Protein AF-0000000068688987 (afdb_homodimer)

Secondary structure (DSSP, 8-state):
-TTHHHHHHHH--SS--EEEEEEEE-STT--EEEEE-TTSGGGG--HHHHHHHH-S--HHHHHH-EEETTEEEEEEEEETTSTTT-EEEEEEPP-SS----EEEEEEE-SSEEEEEEEPTT--HHHHHHHHHHHHHHHHHTT-/-TTHHHHHHHH--SS--EEEEEEEE-STT--EEEEE-TT-GGGG--HHHHHHHH-S--HHHHHH-EEETTEEEEEEEEETTSTTT-EEEEEEPP-SS----EEEEEEE-SSEEEEEEEPTT--HHHHHHHHHHHHHHHHHTT-

Structure (mmCIF, N/CA/C/O backbone):
data_AF-0000000068688987-model_v1
#
loop_
_entity.id
_entity.type
_entity.pdbx_description
1 polymer Profilin
#
loop_
_atom_site.group_PDB
_atom_site.id
_atom_site.type_symbol
_atom_site.label_atom_id
_atom_site.label_alt_id
_atom_site.label_comp_id
_atom_site.label_asym_id
_atom_site.label_entity_id
_atom_site.label_seq_id
_atom_site.pdbx_PDB_ins_code
_atom_site.Cartn_x
_atom_site.Cartn_y
_atom_site.Cartn_z
_atom_site.occupancy
_atom_site.B_iso_or_equiv
_atom_site.auth_seq_id
_atom_site.auth_comp_id
_atom_site.auth_asym_id
_atom_site.auth_atom_id
_atom_site.pdbx_PDB_model_num
ATOM 1 N N . MET A 1 1 ? 5.594 -8.117 10.164 1 71.75 1 MET A N 1
ATOM 2 C CA . MET A 1 1 ? 6.652 -7.578 9.312 1 71.75 1 MET A CA 1
ATOM 3 C C . MET A 1 1 ? 6.203 -6.293 8.625 1 71.75 1 MET A C 1
ATOM 5 O O . MET A 1 1 ? 5.023 -5.945 8.664 1 71.75 1 MET A O 1
ATOM 9 N N . ALA A 1 2 ? 7.152 -5.59 7.945 1 80.94 2 ALA A N 1
ATOM 10 C CA . ALA A 1 2 ? 6.918 -4.277 7.348 1 80.94 2 ALA A CA 1
ATOM 11 C C . ALA A 1 2 ? 5.875 -4.359 6.234 1 80.94 2 ALA A C 1
ATOM 13 O O . ALA A 1 2 ? 5.203 -3.371 5.938 1 80.94 2 ALA A O 1
ATOM 14 N N . TRP A 1 3 ? 5.598 -5.609 5.75 1 93.25 3 TRP A N 1
ATOM 15 C CA . TRP A 1 3 ? 4.734 -5.734 4.582 1 93.25 3 TRP A CA 1
ATOM 16 C C . TRP A 1 3 ? 3.385 -6.332 4.965 1 93.25 3 TRP A C 1
ATOM 18 O O . TRP A 1 3 ? 2.496 -6.473 4.121 1 93.25 3 TRP A O 1
ATOM 28 N N . ASP A 1 4 ? 3.086 -6.52 6.211 1 93.12 4 ASP A N 1
ATOM 29 C CA . ASP A 1 4 ? 1.849 -7.141 6.672 1 93.12 4 ASP A CA 1
ATOM 30 C C . ASP A 1 4 ? 0.642 -6.258 6.355 1 93.12 4 ASP A C 1
ATOM 32 O O . ASP A 1 4 ? -0.448 -6.766 6.086 1 93.12 4 ASP A O 1
ATOM 36 N N . GLY A 1 5 ? 0.881 -4.992 6.359 1 91.56 5 GLY A N 1
ATOM 37 C CA . GLY A 1 5 ? -0.205 -4.078 6.047 1 91.56 5 GLY A CA 1
ATOM 38 C C . GLY A 1 5 ? -0.729 -4.234 4.633 1 91.56 5 GLY A C 1
ATOM 39 O O . GLY A 1 5 ? -1.929 -4.094 4.391 1 91.56 5 GLY A O 1
ATOM 40 N N . TYR A 1 6 ? 0.191 -4.535 3.744 1 94.88 6 TYR A N 1
ATOM 41 C CA . TYR A 1 6 ? -0.208 -4.75 2.357 1 94.88 6 TYR A CA 1
ATOM 42 C C . TYR A 1 6 ? -1.043 -6.02 2.221 1 94.88 6 TYR A C 1
ATOM 44 O O . TYR A 1 6 ? -1.99 -6.062 1.434 1 94.88 6 TYR A O 1
ATOM 52 N N . ILE A 1 7 ? -0.705 -7.016 3.008 1 96.75 7 ILE A N 1
ATOM 53 C CA . ILE A 1 7 ? -1.491 -8.25 3.008 1 96.75 7 ILE A CA 1
ATOM 54 C C . ILE A 1 7 ? -2.896 -7.961 3.529 1 96.75 7 ILE A C 1
ATOM 56 O O . ILE A 1 7 ? -3.889 -8.367 2.918 1 96.75 7 ILE A O 1
ATOM 60 N N . THR A 1 8 ? -2.928 -7.242 4.629 1 92.62 8 THR A N 1
ATOM 61 C CA . THR A 1 8 ? -4.215 -6.859 5.195 1 92.62 8 THR A CA 1
ATOM 62 C C . THR A 1 8 ? -5.062 -6.121 4.164 1 92.62 8 THR A C 1
ATOM 64 O O . THR A 1 8 ? -6.258 -6.395 4.02 1 92.62 8 THR A O 1
ATOM 67 N N . ASN A 1 9 ? -4.453 -5.23 3.43 1 92.44 9 ASN A N 1
ATOM 68 C CA . ASN A 1 9 ? -5.168 -4.461 2.418 1 92.44 9 ASN A CA 1
ATOM 69 C C . ASN A 1 9 ? -5.645 -5.348 1.271 1 92.44 9 ASN A C 1
ATOM 71 O O . ASN A 1 9 ? -6.773 -5.199 0.794 1 92.44 9 ASN A O 1
ATOM 75 N N . LEU A 1 10 ? -4.805 -6.246 0.852 1 96.25 10 LEU A N 1
ATOM 76 C CA . LEU A 1 10 ? -5.18 -7.168 -0.215 1 96.25 10 LEU A CA 1
ATOM 77 C C . LEU A 1 10 ? -6.375 -8.016 0.195 1 96.25 10 LEU A C 1
ATOM 79 O O . LEU A 1 10 ? -7.203 -8.375 -0.645 1 96.25 10 LEU A O 1
ATOM 83 N N . MET A 1 11 ? -6.48 -8.281 1.453 1 95.19 11 MET A N 1
ATOM 84 C CA . MET A 1 11 ? -7.535 -9.148 1.974 1 95.19 11 MET A CA 1
ATOM 85 C C . MET A 1 11 ? -8.82 -8.367 2.191 1 95.19 11 MET A C 1
ATOM 87 O O . MET A 1 11 ? -9.891 -8.953 2.391 1 95.19 11 MET A O 1
ATOM 91 N N . ALA A 1 12 ? -8.641 -7.07 2.078 1 89.19 12 ALA A N 1
ATOM 92 C CA . ALA A 1 12 ? -9.797 -6.223 2.328 1 89.19 12 ALA A CA 1
ATOM 93 C C . ALA A 1 12 ? -10.781 -6.281 1.162 1 89.19 12 ALA A C 1
ATOM 95 O O . ALA A 1 12 ? -10.383 -6.469 0.011 1 89.19 12 ALA A O 1
ATOM 96 N N . GLY A 1 13 ? -12.062 -6.227 1.311 1 87.88 13 GLY A N 1
ATOM 97 C CA . GLY A 1 13 ? -13.164 -6.219 0.355 1 87.88 13 GLY A CA 1
ATOM 98 C C . GLY A 1 13 ? -14.516 -6.449 1 1 87.88 13 GLY A C 1
ATOM 99 O O . GLY A 1 13 ? -14.617 -7.145 2.014 1 87.88 13 GLY A O 1
ATOM 100 N N . THR A 1 14 ? -15.531 -5.734 0.502 1 87.12 14 THR A N 1
ATOM 101 C CA . THR A 1 14 ? -16.891 -5.953 0.98 1 87.12 14 THR A CA 1
ATOM 102 C C . THR A 1 14 ? -17.812 -6.332 -0.173 1 87.12 14 THR A C 1
ATOM 104 O O . THR A 1 14 ? -18.125 -5.496 -1.021 1 87.12 14 THR A O 1
ATOM 107 N N . PRO A 1 15 ? -18.156 -7.559 -0.142 1 92.31 15 PRO A N 1
ATOM 108 C CA . PRO A 1 15 ? -17.688 -8.672 0.69 1 92.31 15 PRO A CA 1
ATOM 109 C C . PRO A 1 15 ? -16.25 -9.094 0.363 1 92.31 15 PRO A C 1
ATOM 111 O O . PRO A 1 15 ? -15.734 -8.742 -0.698 1 92.31 15 PRO A O 1
ATOM 114 N N . PRO A 1 16 ? -15.672 -9.883 1.293 1 93.69 16 PRO A N 1
ATOM 115 C CA . PRO A 1 16 ? -14.328 -10.406 0.992 1 93.69 16 PRO A CA 1
ATOM 116 C C . PRO A 1 16 ? -14.32 -11.352 -0.206 1 93.69 16 PRO A C 1
ATOM 118 O O . PRO A 1 16 ? -15.266 -12.125 -0.397 1 93.69 16 PRO A O 1
ATOM 121 N N . PHE A 1 17 ? -13.242 -11.281 -1.033 1 97.56 17 PHE A N 1
ATOM 122 C CA . PHE A 1 17 ? -13.188 -12.172 -2.186 1 97.56 17 PHE A CA 1
ATOM 123 C C . PHE A 1 17 ? -11.766 -12.672 -2.406 1 97.56 17 PHE A C 1
ATOM 125 O O . PHE A 1 17 ? -11.508 -13.414 -3.355 1 97.56 17 PHE A O 1
ATOM 132 N N . VAL A 1 18 ? -10.828 -12.25 -1.612 1 98.19 18 VAL A N 1
ATOM 133 C CA . VAL A 1 18 ? -9.461 -12.766 -1.609 1 98.19 18 VAL A CA 1
ATOM 134 C C . VAL A 1 18 ? -9.305 -13.789 -0.484 1 98.19 18 VAL A C 1
ATOM 136 O O . VAL A 1 18 ? -9.633 -13.508 0.669 1 98.19 18 VAL A O 1
ATOM 139 N N . GLN A 1 19 ? -8.852 -14.938 -0.828 1 98.12 19 GLN A N 1
ATOM 140 C CA . GLN A 1 19 ? -8.664 -16 0.158 1 98.12 19 GLN A CA 1
ATOM 141 C C . GLN A 1 19 ? -7.316 -15.867 0.861 1 98.12 19 GLN A C 1
ATOM 143 O O . GLN A 1 19 ? -7.223 -16.062 2.074 1 98.12 19 GLN A O 1
ATOM 148 N N . GLU A 1 20 ? -6.242 -15.641 0.165 1 98.25 20 GLU A N 1
ATOM 149 C CA . GLU A 1 20 ? -4.914 -15.391 0.716 1 98.25 20 GLU A CA 1
ATOM 150 C C . GLU A 1 20 ? -4.043 -14.617 -0.271 1 98.25 20 GLU A C 1
ATOM 152 O O . GLU A 1 20 ? -4.375 -14.523 -1.454 1 98.25 20 GLU A O 1
ATOM 157 N N . ALA A 1 21 ? -3.01 -14.062 0.224 1 98.69 21 ALA A N 1
ATOM 158 C CA . ALA A 1 21 ? -2.064 -13.297 -0.583 1 98.69 21 ALA A CA 1
ATOM 159 C C . ALA A 1 21 ? -0.642 -13.445 -0.048 1 98.69 21 ALA A C 1
ATOM 161 O O . ALA A 1 21 ? -0.441 -13.883 1.087 1 98.69 21 ALA A O 1
ATOM 162 N N . ALA A 1 22 ? 0.327 -13.109 -0.873 1 98.69 22 ALA A N 1
ATOM 163 C CA . ALA A 1 22 ? 1.733 -13.047 -0.486 1 98.69 22 ALA A CA 1
ATOM 164 C C . ALA A 1 22 ? 2.475 -11.977 -1.284 1 98.69 22 ALA A C 1
ATOM 166 O O . ALA A 1 22 ? 2.09 -11.656 -2.412 1 98.69 22 ALA A O 1
ATOM 167 N N . ILE A 1 23 ? 3.391 -11.438 -0.713 1 98.38 23 ILE A N 1
ATOM 168 C CA . ILE A 1 23 ? 4.355 -10.555 -1.359 1 98.38 23 ILE A CA 1
ATOM 169 C C . ILE A 1 23 ? 5.758 -11.141 -1.229 1 98.38 23 ILE A C 1
ATOM 171 O O . ILE A 1 23 ? 6.191 -11.492 -0.129 1 98.38 23 ILE A O 1
ATOM 175 N N . CYS A 1 24 ? 6.465 -11.227 -2.328 1 98.62 24 CYS A N 1
ATOM 176 C CA . CYS A 1 24 ? 7.793 -11.82 -2.365 1 98.62 24 CYS A CA 1
ATOM 177 C C . CYS A 1 24 ? 8.805 -10.867 -2.986 1 98.62 24 CYS A C 1
ATOM 179 O O . CYS A 1 24 ? 8.5 -10.18 -3.963 1 98.62 24 CYS A O 1
ATOM 181 N N . GLY A 1 25 ? 9.945 -10.852 -2.408 1 97.94 25 GLY A N 1
ATOM 182 C CA . GLY A 1 25 ? 11.055 -10.258 -3.135 1 97.94 25 GLY A CA 1
ATOM 183 C C . GLY A 1 25 ? 11.492 -11.078 -4.336 1 97.94 25 GLY A C 1
ATOM 184 O O . GLY A 1 25 ? 11.523 -12.305 -4.273 1 97.94 25 GLY A O 1
ATOM 185 N N . SER A 1 26 ? 11.812 -10.375 -5.438 1 98.12 26 SER A N 1
ATOM 186 C CA . SER A 1 26 ? 12.078 -11.109 -6.672 1 98.12 26 SER A CA 1
ATOM 187 C C . SER A 1 26 ? 13.477 -10.82 -7.199 1 98.12 26 SER A C 1
ATOM 189 O O . SER A 1 26 ? 13.883 -11.367 -8.234 1 98.12 26 SER A O 1
ATOM 191 N N . ASP A 1 27 ? 14.219 -9.953 -6.547 1 96.62 27 ASP A N 1
ATOM 192 C CA . ASP A 1 27 ? 15.578 -9.672 -6.988 1 96.62 27 ASP A CA 1
ATOM 193 C C . ASP A 1 27 ? 16.438 -10.93 -6.957 1 96.62 27 ASP A C 1
ATOM 195 O O . ASP A 1 27 ? 16.375 -11.719 -6.016 1 96.62 27 ASP A O 1
ATOM 199 N N . ALA A 1 28 ? 17.281 -11.055 -8 1 96.19 28 ALA A N 1
ATOM 200 C CA . ALA A 1 28 ? 18.141 -12.227 -8.125 1 96.19 28 ALA A CA 1
ATOM 201 C C . ALA A 1 28 ? 19.031 -12.383 -6.891 1 96.19 28 ALA A C 1
ATOM 203 O O . ALA A 1 28 ? 19.766 -11.461 -6.523 1 96.19 28 ALA A O 1
ATOM 204 N N . GLY A 1 29 ? 19 -13.461 -6.223 1 96.94 29 GLY A N 1
ATOM 205 C CA . GLY A 1 29 ? 19.828 -13.75 -5.062 1 96.94 29 GLY A CA 1
ATOM 206 C C . GLY A 1 29 ? 19.203 -13.305 -3.754 1 96.94 29 GLY A C 1
ATOM 207 O O . GLY A 1 29 ? 19.734 -13.578 -2.678 1 96.94 29 GLY A O 1
ATOM 208 N N . LYS A 1 30 ? 18.078 -12.625 -3.771 1 96.81 30 LYS A N 1
ATOM 209 C CA . LYS A 1 30 ? 17.422 -12.125 -2.566 1 96.81 30 LYS A CA 1
ATOM 210 C C . LYS A 1 30 ? 15.953 -12.539 -2.523 1 96.81 30 LYS A C 1
ATOM 212 O O . LYS A 1 30 ? 15.141 -11.906 -1.847 1 96.81 30 LYS A O 1
ATOM 217 N N . GLU A 1 31 ? 15.617 -13.562 -3.334 1 98.44 31 GLU A N 1
ATOM 218 C CA . GLU A 1 31 ? 14.234 -14.031 -3.412 1 98.44 31 GLU A CA 1
ATOM 219 C C . GLU A 1 31 ? 13.75 -14.539 -2.059 1 98.44 31 GLU A C 1
ATOM 221 O O . GLU A 1 31 ? 14.469 -15.258 -1.363 1 98.44 31 GLU A O 1
ATOM 226 N N . SER A 1 32 ? 12.648 -14.133 -1.601 1 98.31 32 SER A N 1
ATOM 227 C CA . SER A 1 32 ? 12.047 -14.609 -0.356 1 98.31 32 SER A CA 1
ATOM 228 C C . SER A 1 32 ? 10.617 -14.094 -0.198 1 98.31 32 SER A C 1
ATOM 230 O O . SER A 1 32 ? 10.227 -13.125 -0.85 1 98.31 32 SER A O 1
ATOM 232 N N . VAL A 1 33 ? 9.891 -14.758 0.651 1 98.19 33 VAL A N 1
ATOM 233 C CA . VAL A 1 33 ? 8.586 -14.242 1.06 1 98.19 33 VAL A CA 1
ATOM 234 C C . VAL A 1 33 ? 8.766 -13.141 2.102 1 98.19 33 VAL A C 1
ATOM 236 O O . VAL A 1 33 ? 9.406 -13.359 3.133 1 98.19 33 VAL A O 1
ATOM 239 N N . TRP A 1 34 ? 8.234 -12 1.78 1 96.62 34 TRP A N 1
ATOM 240 C CA . TRP A 1 34 ? 8.344 -10.875 2.703 1 96.62 34 TRP A CA 1
ATOM 241 C C . TRP A 1 34 ? 7.168 -10.852 3.674 1 96.62 34 TRP A C 1
ATOM 243 O O . TRP A 1 34 ? 7.328 -10.484 4.84 1 96.62 34 TRP A O 1
ATOM 253 N N . ALA A 1 35 ? 6 -11.234 3.201 1 97.12 35 ALA A N 1
ATOM 254 C CA . ALA A 1 35 ? 4.766 -11.305 3.979 1 97.12 35 ALA A CA 1
ATOM 255 C C . ALA A 1 35 ? 3.738 -12.195 3.287 1 97.12 35 ALA A C 1
ATOM 257 O O . ALA A 1 35 ? 3.752 -12.336 2.062 1 97.12 35 ALA A O 1
ATOM 258 N N . ALA A 1 36 ? 2.871 -12.766 4.027 1 98.19 36 ALA A N 1
ATOM 259 C CA . ALA A 1 36 ? 1.796 -13.609 3.508 1 98.19 36 ALA A CA 1
ATOM 260 C C . ALA A 1 36 ? 0.665 -13.742 4.523 1 98.19 36 ALA A C 1
ATOM 262 O O . ALA A 1 36 ? 0.843 -13.438 5.703 1 98.19 36 ALA A O 1
ATOM 263 N N . THR A 1 37 ? -0.48 -14.164 4.004 1 97.5 37 THR A N 1
ATOM 264 C CA . THR A 1 37 ? -1.564 -14.523 4.91 1 97.5 37 THR A CA 1
ATOM 265 C C . THR A 1 37 ? -1.124 -15.633 5.863 1 97.5 37 THR A C 1
ATOM 267 O O . THR A 1 37 ? -0.656 -16.688 5.426 1 97.5 37 THR A O 1
ATOM 270 N N . PRO A 1 38 ? -1.284 -15.367 7.156 1 95.56 38 PRO A N 1
ATOM 271 C CA . PRO A 1 38 ? -0.861 -16.391 8.109 1 95.56 38 PRO A CA 1
ATOM 272 C C . PRO A 1 38 ? -1.608 -17.719 7.93 1 95.56 38 PRO A C 1
ATOM 274 O O . PRO A 1 38 ? -2.834 -17.719 7.797 1 95.56 38 PRO A O 1
ATOM 277 N N . GLY A 1 39 ? -0.847 -18.781 7.887 1 95 39 GLY A N 1
ATOM 278 C CA . GLY A 1 39 ? -1.436 -20.109 7.801 1 95 39 GLY A CA 1
ATOM 279 C C . GLY A 1 39 ? -1.857 -20.484 6.395 1 95 39 GLY A C 1
ATOM 280 O O . GLY A 1 39 ? -2.346 -21.594 6.164 1 95 39 GLY A O 1
ATOM 281 N N . GLY A 1 40 ? -1.714 -19.594 5.488 1 95.5 40 GLY A N 1
ATOM 282 C CA . GLY A 1 40 ? -2.074 -19.875 4.105 1 95.5 40 GLY A CA 1
ATOM 283 C C . GLY A 1 40 ? -1.006 -20.641 3.35 1 95.5 40 GLY A C 1
ATOM 284 O O . GLY A 1 40 ? 0.159 -20.656 3.754 1 95.5 40 GLY A O 1
ATOM 285 N N . GLN A 1 41 ? -1.42 -21.188 2.268 1 95.31 41 GLN A N 1
ATOM 286 C CA . GLN A 1 41 ? -0.534 -21.969 1.417 1 95.31 41 GLN A CA 1
ATOM 287 C C . GLN A 1 41 ? 0.56 -21.094 0.808 1 95.31 41 GLN A C 1
ATOM 289 O O . GLN A 1 41 ? 1.693 -21.547 0.629 1 95.31 41 GLN A O 1
ATOM 294 N N . LEU A 1 42 ? 0.262 -19.875 0.551 1 98.19 42 LEU A N 1
ATOM 295 C CA . LEU A 1 42 ? 1.19 -19 -0.147 1 98.19 42 LEU A CA 1
ATOM 296 C C . LEU A 1 42 ? 2.334 -18.578 0.771 1 98.19 42 LEU A C 1
ATOM 298 O O . LEU A 1 42 ? 3.355 -18.062 0.304 1 98.19 42 LEU A O 1
ATOM 302 N N . ALA A 1 43 ? 2.158 -18.781 2.043 1 97.94 43 ALA A N 1
ATOM 303 C CA . ALA A 1 43 ? 3.256 -18.547 2.979 1 97.94 43 ALA A CA 1
ATOM 304 C C . ALA A 1 43 ? 4.41 -19.516 2.715 1 97.94 43 ALA A C 1
ATOM 306 O O . ALA A 1 43 ? 5.551 -19.25 3.107 1 97.94 43 ALA A O 1
ATOM 307 N N . GLY A 1 44 ? 4.145 -20.578 2.018 1 98 44 GLY A N 1
ATOM 308 C CA . GLY A 1 44 ? 5.125 -21.625 1.752 1 98 44 GLY A CA 1
ATOM 309 C C . GLY A 1 44 ? 5.77 -21.5 0.385 1 98 44 GLY A C 1
ATOM 310 O O . GLY A 1 44 ? 6.469 -22.406 -0.062 1 98 44 GLY A O 1
ATOM 311 N N . VAL A 1 45 ? 5.574 -20.422 -0.335 1 98.69 45 VAL A N 1
ATOM 312 C CA . VAL A 1 45 ? 6.227 -20.203 -1.623 1 98.69 45 VAL A CA 1
ATOM 313 C C . VAL A 1 45 ? 7.742 -20.266 -1.451 1 98.69 45 VAL A C 1
ATOM 315 O O . VAL A 1 45 ? 8.289 -19.656 -0.528 1 98.69 45 VAL A O 1
ATOM 318 N N . THR A 1 46 ? 8.445 -21 -2.297 1 98.69 46 THR A N 1
ATOM 319 C CA . THR A 1 46 ? 9.875 -21.219 -2.152 1 98.69 46 THR A CA 1
ATOM 320 C C . THR A 1 46 ? 10.664 -20.312 -3.09 1 98.69 46 THR A C 1
ATOM 322 O O . THR A 1 46 ? 10.109 -19.75 -4.031 1 98.69 46 THR A O 1
ATOM 325 N N . VAL A 1 47 ? 11.953 -20.234 -2.787 1 98.69 47 VAL A N 1
ATOM 326 C CA . VAL A 1 47 ? 12.891 -19.5 -3.637 1 98.69 47 VAL A CA 1
ATOM 327 C C . VAL A 1 47 ? 12.852 -20.078 -5.055 1 98.69 47 VAL A C 1
ATOM 329 O O . VAL A 1 47 ? 12.852 -19.328 -6.031 1 98.69 47 VAL A O 1
ATOM 332 N N . ALA A 1 48 ? 12.789 -21.406 -5.188 1 98.38 48 ALA A N 1
ATOM 333 C CA . ALA A 1 48 ? 12.734 -22.062 -6.496 1 98.38 48 ALA A CA 1
ATOM 334 C C . ALA A 1 48 ? 11.484 -21.656 -7.262 1 98.38 48 ALA A C 1
ATOM 336 O O . ALA A 1 48 ? 11.531 -21.422 -8.477 1 98.38 48 ALA A O 1
ATOM 337 N N . GLU A 1 49 ? 10.414 -21.547 -6.555 1 98.62 49 GLU A N 1
ATOM 338 C CA . GLU A 1 49 ? 9.164 -21.156 -7.191 1 98.62 49 GLU A CA 1
ATOM 339 C C . GLU A 1 49 ? 9.195 -19.703 -7.648 1 98.62 49 GLU A C 1
ATOM 341 O O . GLU A 1 49 ? 8.703 -19.375 -8.727 1 98.62 49 GLU A O 1
ATOM 346 N N . ILE A 1 50 ? 9.758 -18.781 -6.848 1 98.88 50 ILE A N 1
ATOM 347 C CA . ILE A 1 50 ? 9.914 -17.391 -7.227 1 98.88 50 ILE A CA 1
ATOM 348 C C . ILE A 1 50 ? 10.781 -17.281 -8.477 1 98.88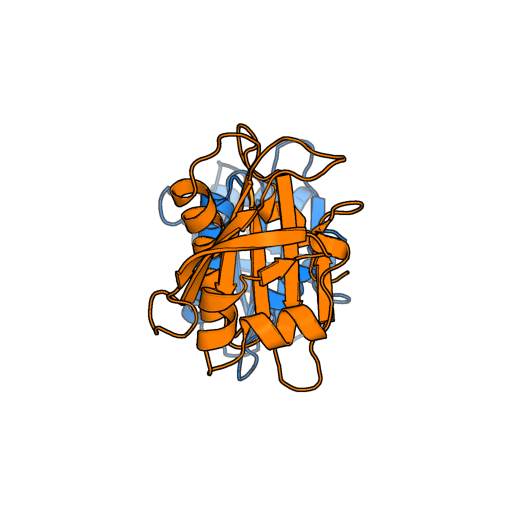 50 ILE A C 1
ATOM 350 O O . ILE A 1 50 ? 10.43 -16.578 -9.43 1 98.88 50 ILE A O 1
ATOM 354 N N . LYS A 1 51 ? 11.852 -18.047 -8.555 1 98.38 51 LYS A N 1
ATOM 355 C CA . LYS A 1 51 ? 12.742 -18.031 -9.703 1 98.38 51 LYS A CA 1
ATOM 356 C C . LYS A 1 51 ? 12.039 -18.547 -10.953 1 98.38 51 LYS A C 1
ATOM 358 O O . LYS A 1 51 ? 12.227 -18.016 -12.047 1 98.38 51 LYS A O 1
ATOM 363 N N . ALA A 1 52 ? 11.234 -19.578 -10.758 1 98.12 52 ALA A N 1
ATOM 364 C CA . ALA A 1 52 ? 10.5 -20.125 -11.883 1 98.12 52 ALA A CA 1
ATOM 365 C C . ALA A 1 52 ? 9.531 -19.109 -12.469 1 98.12 52 ALA A C 1
ATOM 367 O O . ALA A 1 52 ? 9.414 -18.969 -13.688 1 98.12 52 ALA A O 1
ATOM 368 N N . MET A 1 53 ? 8.883 -18.328 -11.641 1 98.38 53 MET A N 1
ATOM 369 C CA . MET A 1 53 ? 7.945 -17.297 -12.094 1 98.38 53 MET A CA 1
ATOM 370 C C . MET A 1 53 ? 8.672 -16.203 -12.852 1 98.38 53 MET A C 1
ATOM 372 O O . MET A 1 53 ? 8.156 -15.672 -13.844 1 98.38 53 MET A O 1
ATOM 376 N N . MET A 1 54 ? 9.875 -15.938 -12.406 1 98.38 54 MET A N 1
ATOM 377 C CA . MET A 1 54 ? 10.594 -14.766 -12.906 1 98.38 54 MET A CA 1
ATOM 378 C C . MET A 1 54 ? 11.43 -15.125 -14.133 1 98.38 54 MET A C 1
ATOM 380 O O . MET A 1 54 ? 11.906 -14.234 -14.844 1 98.38 54 MET A O 1
ATOM 384 N N . SER A 1 55 ? 11.586 -16.422 -14.383 1 98 55 SER A N 1
ATOM 385 C CA . SER A 1 55 ? 12.445 -16.859 -15.477 1 98 55 SER A CA 1
ATOM 386 C C . SER A 1 55 ? 12.023 -16.234 -16.797 1 98 55 SER A C 1
ATOM 388 O O . SER A 1 55 ? 10.828 -16.141 -17.094 1 98 55 SER A O 1
ATOM 390 N N . LEU A 1 56 ? 12.961 -15.828 -17.641 1 97.25 56 LEU A N 1
ATOM 391 C CA . LEU A 1 56 ? 12.664 -15.273 -18.969 1 97.25 56 LEU A CA 1
ATOM 392 C C . LEU A 1 56 ? 12.32 -16.375 -19.953 1 97.25 56 LEU A C 1
ATOM 394 O O . LEU A 1 56 ? 11.648 -16.125 -20.953 1 97.25 56 LEU A O 1
ATOM 398 N N . ASP A 1 57 ? 12.859 -17.531 -19.734 1 97.88 57 ASP A N 1
ATOM 399 C CA . ASP A 1 57 ? 12.398 -18.688 -20.5 1 97.88 57 ASP A CA 1
ATOM 400 C C . ASP A 1 57 ? 11.047 -19.172 -19.984 1 97.88 57 ASP A C 1
ATOM 402 O O . ASP A 1 57 ? 10.977 -19.844 -18.953 1 97.88 57 ASP A O 1
ATOM 406 N N . ARG A 1 58 ? 10.023 -18.922 -20.75 1 97.38 58 ARG A N 1
ATOM 407 C CA . ARG A 1 58 ? 8.664 -19.188 -20.297 1 97.38 58 ARG A CA 1
ATOM 408 C C . ARG A 1 58 ? 8.258 -20.625 -20.641 1 97.38 58 ARG A C 1
ATOM 410 O O . ARG A 1 58 ? 7.234 -21.109 -20.156 1 97.38 58 ARG A O 1
ATOM 417 N N . SER A 1 59 ? 9.031 -21.391 -21.328 1 97.06 59 SER A N 1
ATOM 418 C CA . SER A 1 59 ? 8.672 -22.688 -21.875 1 97.06 59 SER A CA 1
ATOM 419 C C . SER A 1 59 ? 8.328 -23.688 -20.781 1 97.06 59 SER A C 1
ATOM 421 O O . SER A 1 59 ? 7.316 -24.375 -20.844 1 97.06 59 SER A O 1
ATOM 423 N N . PRO A 1 60 ? 9.125 -23.719 -19.766 1 96.44 60 PRO A N 1
ATOM 424 C CA . PRO A 1 60 ? 8.797 -24.672 -18.703 1 96.44 60 PRO A CA 1
ATOM 425 C C . PRO A 1 60 ? 7.449 -24.375 -18.047 1 96.44 60 PRO A C 1
ATOM 427 O O . PRO A 1 60 ? 6.746 -25.312 -17.641 1 96.44 60 PRO A O 1
ATOM 430 N N . LEU A 1 61 ? 7.055 -23.172 -17.938 1 95.88 61 LEU A N 1
ATOM 431 C CA . LEU A 1 61 ? 5.793 -22.781 -17.328 1 95.88 61 LEU A CA 1
ATOM 432 C C . LEU A 1 61 ? 4.609 -23.328 -18.125 1 95.88 61 LEU A C 1
ATOM 434 O O . LEU A 1 61 ? 3.645 -23.828 -17.531 1 95.88 61 LEU A O 1
ATOM 438 N N . PHE A 1 62 ? 4.711 -23.234 -19.406 1 94.5 62 PHE A N 1
ATOM 439 C CA . PHE A 1 62 ? 3.604 -23.672 -20.25 1 94.5 62 PHE A CA 1
ATOM 440 C C . PHE A 1 62 ? 3.576 -25.188 -20.375 1 94.5 62 PHE A C 1
ATOM 442 O O . PHE A 1 62 ? 2.508 -25.797 -20.516 1 94.5 62 PHE A O 1
ATOM 449 N N . ALA A 1 63 ? 4.746 -25.797 -20.312 1 94.5 63 ALA A N 1
ATOM 450 C CA . ALA A 1 63 ? 4.832 -27.25 -20.453 1 94.5 63 ALA A CA 1
ATOM 451 C C . ALA A 1 63 ? 4.371 -27.953 -19.188 1 94.5 63 ALA A C 1
ATOM 453 O O . ALA A 1 63 ? 3.645 -28.953 -19.266 1 94.5 63 ALA A O 1
ATOM 454 N N . SER A 1 64 ? 4.785 -27.406 -18.031 1 95.25 64 SER A N 1
ATOM 455 C CA . SER A 1 64 ? 4.602 -28.172 -16.797 1 95.25 64 SER A CA 1
ATOM 456 C C . SER A 1 64 ? 3.758 -27.406 -15.789 1 95.25 64 SER A C 1
ATOM 458 O O . SER A 1 64 ? 3.4 -27.938 -14.734 1 95.25 64 SER A O 1
ATOM 460 N N . GLY A 1 65 ? 3.453 -26.203 -16.094 1 96.5 65 GLY A N 1
ATOM 461 C CA . GLY A 1 65 ? 2.754 -25.375 -15.133 1 96.5 65 GLY A CA 1
ATOM 462 C C . GLY A 1 65 ? 3.68 -24.734 -14.109 1 96.5 65 GLY A C 1
ATOM 463 O O . GLY A 1 65 ? 4.879 -24.594 -14.359 1 96.5 65 GLY A O 1
ATOM 464 N N . LEU A 1 66 ? 3.076 -24.281 -13 1 96.5 66 LEU A N 1
ATOM 465 C CA . LEU A 1 66 ? 3.793 -23.625 -11.914 1 96.5 66 LEU A CA 1
ATOM 466 C C . LEU A 1 66 ? 3.318 -24.141 -10.562 1 96.5 66 LEU A C 1
ATOM 468 O O . LEU A 1 66 ? 2.186 -24.609 -10.438 1 96.5 66 LEU A O 1
ATOM 472 N N . HIS A 1 67 ? 4.262 -24.188 -9.672 1 97.44 67 HIS A N 1
ATOM 473 C CA . HIS A 1 67 ? 3.854 -24.484 -8.305 1 97.44 67 HIS A CA 1
ATOM 474 C C . HIS A 1 67 ? 3.867 -23.234 -7.438 1 97.44 67 HIS A C 1
ATOM 476 O O . HIS A 1 67 ? 4.766 -22.406 -7.559 1 97.44 67 HIS A O 1
ATOM 482 N N . LEU A 1 68 ? 2.924 -23.172 -6.621 1 98 68 LEU A N 1
ATOM 483 C CA . LEU A 1 68 ? 2.854 -22.156 -5.582 1 98 68 LEU A CA 1
ATOM 484 C C . LEU A 1 68 ? 2.615 -22.781 -4.215 1 98 68 LEU A C 1
ATOM 486 O O . LEU A 1 68 ? 1.543 -23.328 -3.959 1 98 68 LEU A O 1
ATOM 490 N N . GLY A 1 69 ? 3.602 -22.672 -3.363 1 96.94 69 GLY A N 1
ATOM 491 C CA . GLY A 1 69 ? 3.49 -23.359 -2.084 1 96.94 69 GLY A CA 1
ATOM 492 C C . GLY A 1 69 ? 3.289 -24.859 -2.225 1 96.94 69 GLY A C 1
ATOM 493 O O . GLY A 1 69 ? 2.52 -25.453 -1.473 1 96.94 69 GLY A O 1
ATOM 494 N N . GLY A 1 70 ? 3.783 -25.328 -3.252 1 96 70 GLY A N 1
ATOM 495 C CA . GLY A 1 70 ? 3.732 -26.766 -3.453 1 96 70 GLY A CA 1
ATOM 496 C C . GLY A 1 70 ? 2.525 -27.203 -4.254 1 96 70 GLY A C 1
ATOM 497 O O . GLY A 1 70 ? 2.434 -28.375 -4.648 1 96 70 GLY A O 1
ATOM 498 N N . ASN A 1 71 ? 1.59 -26.359 -4.512 1 96.19 71 ASN A N 1
ATOM 499 C CA . ASN A 1 71 ? 0.398 -26.734 -5.266 1 96.19 71 ASN A CA 1
ATOM 500 C C . ASN A 1 71 ? 0.546 -26.391 -6.746 1 96.19 71 ASN A C 1
ATOM 502 O O . ASN A 1 71 ? 1.018 -25.312 -7.098 1 96.19 71 ASN A O 1
ATOM 506 N N . LYS A 1 72 ? 0.114 -27.312 -7.559 1 96.44 72 LYS A N 1
ATOM 507 C CA . LYS A 1 72 ? 0.25 -27.141 -9 1 96.44 72 LYS A CA 1
ATOM 508 C C . LYS A 1 72 ? -0.776 -26.141 -9.531 1 96.44 72 LYS A C 1
ATOM 510 O O . LYS A 1 72 ? -1.942 -26.172 -9.133 1 96.44 72 LYS A O 1
ATOM 515 N N . CYS A 1 73 ? -0.334 -25.312 -10.398 1 98.06 73 CYS A N 1
ATOM 516 C CA . CYS A 1 73 ? -1.177 -24.328 -11.078 1 98.06 73 CYS A CA 1
ATOM 517 C C . CYS A 1 73 ? -0.982 -24.406 -12.594 1 98.06 73 CYS A C 1
ATOM 519 O O . CYS A 1 73 ? 0.136 -24.609 -13.07 1 98.06 73 CYS A O 1
ATOM 521 N N . THR A 1 74 ? -2.055 -24.25 -13.312 1 97.44 74 THR A N 1
ATOM 522 C CA . THR A 1 74 ? -1.995 -24.125 -14.766 1 97.44 74 THR A CA 1
ATOM 523 C C . THR A 1 74 ? -1.979 -22.656 -15.188 1 97.44 74 THR A C 1
ATOM 525 O O . THR A 1 74 ? -2.699 -21.828 -14.617 1 97.44 74 THR A O 1
ATOM 528 N N . VAL A 1 75 ? -1.163 -22.375 -16.172 1 98.19 75 VAL A N 1
ATOM 529 C CA . VAL A 1 75 ? -1.059 -21 -16.656 1 98.19 75 VAL A CA 1
ATOM 530 C C . VAL A 1 75 ? -2.238 -20.688 -17.562 1 98.19 75 VAL A C 1
ATOM 532 O O . VAL A 1 75 ? -2.52 -21.422 -18.516 1 98.19 75 VAL A O 1
ATOM 535 N N . LEU A 1 76 ? -2.934 -19.625 -17.281 1 97.75 76 LEU A N 1
ATOM 536 C CA . LEU A 1 76 ? -4.055 -19.172 -18.094 1 97.75 76 LEU A CA 1
ATOM 537 C C . LEU A 1 76 ? -3.625 -18.047 -19.031 1 97.75 76 LEU A C 1
ATOM 539 O O . LEU A 1 76 ? -4.012 -18.016 -20.188 1 97.75 76 LEU A O 1
ATOM 543 N N . ARG A 1 77 ? -2.943 -17.109 -18.609 1 98 77 ARG A N 1
ATOM 544 C CA . ARG A 1 77 ? -2.436 -15.945 -19.328 1 98 77 ARG A CA 1
ATOM 545 C C . ARG A 1 77 ? -1.099 -15.484 -18.75 1 98 77 ARG A C 1
ATOM 547 O O . ARG A 1 77 ? -0.97 -15.289 -17.547 1 98 77 ARG A O 1
ATOM 554 N N . ASP A 1 78 ? -0.109 -15.289 -19.656 1 98.62 78 ASP A N 1
ATOM 555 C CA . ASP A 1 78 ? 1.216 -14.875 -19.203 1 98.62 78 ASP A CA 1
ATOM 556 C C . ASP A 1 78 ? 1.624 -13.547 -19.844 1 98.62 78 ASP A C 1
ATOM 558 O O . ASP A 1 78 ? 1.981 -13.508 -21.016 1 98.62 78 ASP A O 1
ATOM 562 N N . ASN A 1 79 ? 1.582 -12.5 -19.125 1 98.62 79 ASN A N 1
ATOM 563 C CA . ASN A 1 79 ? 2.062 -11.172 -19.5 1 98.62 79 ASN A CA 1
ATOM 564 C C . ASN A 1 79 ? 2.992 -10.594 -18.453 1 98.62 79 ASN A C 1
ATOM 566 O O . ASN A 1 79 ? 3.078 -9.367 -18.297 1 98.62 79 ASN A O 1
ATOM 570 N N . LEU A 1 80 ? 3.701 -11.469 -17.719 1 98.69 80 LEU A N 1
ATOM 571 C CA . LEU A 1 80 ? 4.477 -11.039 -16.562 1 98.69 80 LEU A CA 1
ATOM 572 C C . LEU A 1 80 ? 5.598 -10.094 -16.984 1 98.69 80 LEU A C 1
ATOM 574 O O . LEU A 1 80 ? 5.891 -9.125 -16.266 1 98.69 80 LEU A O 1
ATOM 578 N N . HIS A 1 81 ? 6.234 -10.414 -18.156 1 98.44 81 HIS A N 1
ATOM 579 C CA . HIS A 1 81 ? 7.375 -9.617 -18.594 1 98.44 81 HIS A CA 1
ATOM 580 C C . HIS A 1 81 ? 6.973 -8.609 -19.656 1 98.44 81 HIS A C 1
ATOM 582 O O . HIS A 1 81 ? 7.832 -7.992 -20.297 1 98.44 81 HIS A O 1
ATOM 588 N N . THR A 1 82 ? 5.648 -8.469 -19.859 1 98.12 82 THR A N 1
ATOM 589 C CA . THR A 1 82 ? 5.145 -7.484 -20.812 1 98.12 82 THR A CA 1
ATOM 590 C C . THR A 1 82 ? 4.91 -6.141 -20.125 1 98.12 82 THR A C 1
ATOM 592 O O . THR A 1 82 ? 3.992 -6.004 -19.312 1 98.12 82 THR A O 1
ATOM 595 N N . GLU A 1 83 ? 5.703 -5.156 -20.531 1 95.94 83 GLU A N 1
ATOM 596 C CA . GLU A 1 83 ? 5.594 -3.838 -19.922 1 95.94 83 GLU A CA 1
ATOM 597 C C . GLU A 1 83 ? 4.184 -3.275 -20.062 1 95.94 83 GLU A C 1
ATOM 599 O O . GLU A 1 83 ? 3.59 -3.33 -21.141 1 95.94 83 GLU A O 1
ATOM 604 N N . GLY A 1 84 ? 3.607 -2.781 -19.062 1 94.38 84 GLY A N 1
ATOM 605 C CA . GLY A 1 84 ? 2.258 -2.236 -19.047 1 94.38 84 GLY A CA 1
ATOM 606 C C . GLY A 1 84 ? 1.228 -3.197 -18.5 1 94.38 84 GLY A C 1
ATOM 607 O O . GLY A 1 84 ? 0.164 -2.777 -18.031 1 94.38 84 GLY A O 1
ATOM 608 N N . ASP A 1 85 ? 1.443 -4.512 -18.562 1 98.06 85 ASP A N 1
ATOM 609 C CA . ASP A 1 85 ? 0.599 -5.539 -17.969 1 98.06 85 ASP A CA 1
ATOM 610 C C . ASP A 1 85 ? 1.252 -6.125 -16.719 1 98.06 85 ASP A C 1
ATOM 612 O O . ASP A 1 85 ? 0.96 -5.699 -15.594 1 98.06 85 ASP A O 1
ATOM 616 N N . ASN A 1 86 ? 2.277 -6.938 -16.844 1 98.75 86 ASN A N 1
ATOM 617 C CA . ASN A 1 86 ? 3.141 -7.434 -15.773 1 98.75 86 ASN A CA 1
ATOM 618 C C . ASN A 1 86 ? 2.387 -8.367 -14.836 1 98.75 86 ASN A C 1
ATOM 620 O O . ASN A 1 86 ? 2.561 -8.297 -13.617 1 98.75 86 ASN A O 1
ATOM 624 N N . THR A 1 87 ? 1.438 -9.164 -15.477 1 98.88 87 THR A N 1
ATOM 625 C CA . THR A 1 87 ? 0.703 -10.125 -14.656 1 98.88 87 THR A CA 1
ATOM 626 C C . THR A 1 87 ? 0.803 -11.531 -15.242 1 98.88 87 THR A C 1
ATOM 628 O O . THR A 1 87 ? 1.037 -11.688 -16.438 1 98.88 87 THR A O 1
ATOM 631 N N . LEU A 1 88 ? 0.758 -12.477 -14.445 1 98.88 88 LEU A N 1
ATOM 632 C CA . LEU A 1 88 ? 0.615 -13.906 -14.719 1 98.88 88 LEU A CA 1
ATOM 633 C C . LEU A 1 88 ? -0.622 -14.469 -14.023 1 98.88 88 LEU A C 1
ATOM 635 O O . LEU A 1 88 ? -0.731 -14.414 -12.797 1 98.88 88 LEU A O 1
ATOM 639 N N . ASP A 1 89 ? -1.618 -14.922 -14.859 1 98.75 89 ASP A N 1
ATOM 640 C CA . ASP A 1 89 ? -2.844 -15.516 -14.336 1 98.75 89 ASP A CA 1
ATOM 641 C C . ASP A 1 89 ? -2.781 -17.031 -14.391 1 98.75 89 ASP A C 1
ATOM 643 O O . ASP A 1 89 ? -2.486 -17.609 -15.438 1 98.75 89 ASP A O 1
ATOM 647 N N . VAL A 1 90 ? -3.072 -17.656 -13.266 1 98.56 90 VAL A N 1
ATOM 648 C CA . VAL A 1 90 ? -2.99 -19.109 -13.195 1 98.56 90 VAL A CA 1
ATOM 649 C C . VAL A 1 90 ? -4.223 -19.672 -12.484 1 98.56 90 VAL A C 1
ATOM 651 O O . VAL A 1 90 ? -4.973 -18.922 -11.852 1 98.56 90 VAL A O 1
ATOM 654 N N . LYS A 1 91 ? -4.461 -20.922 -12.68 1 98.12 91 LYS A N 1
ATOM 655 C CA . LYS A 1 91 ? -5.5 -21.672 -11.969 1 98.12 91 LYS A CA 1
ATOM 656 C C . LYS A 1 91 ? -4.895 -22.781 -11.109 1 98.12 91 LYS A C 1
ATOM 658 O O . LYS A 1 91 ? -4.172 -23.641 -11.617 1 98.12 91 LYS A O 1
ATOM 663 N N . MET A 1 92 ? -5.148 -22.641 -9.805 1 97.5 92 MET A N 1
ATOM 664 C CA . MET A 1 92 ? -4.715 -23.703 -8.914 1 97.5 92 MET A CA 1
ATOM 665 C C . MET A 1 92 ? -5.621 -24.922 -9.047 1 97.5 92 MET A C 1
ATOM 667 O O . MET A 1 92 ? -6.844 -24.812 -8.93 1 97.5 92 MET A O 1
ATOM 671 N N . ARG A 1 93 ? -5.023 -26.016 -9.242 1 93.06 93 ARG A N 1
ATOM 672 C CA . ARG A 1 93 ? -5.773 -27.25 -9.453 1 93.06 93 ARG A CA 1
ATOM 673 C C . ARG A 1 93 ? -6.203 -27.859 -8.125 1 93.06 93 ARG A C 1
ATOM 675 O O . ARG A 1 93 ? -5.562 -27.641 -7.098 1 93.06 93 ARG A O 1
ATOM 682 N N . PRO A 1 94 ? -7.406 -28.562 -8.211 1 92.88 94 PRO A N 1
ATOM 683 C CA . PRO A 1 94 ? -7.801 -29.297 -7.012 1 92.88 94 PRO A CA 1
ATOM 684 C C . PRO A 1 94 ? -6.711 -30.25 -6.512 1 92.88 94 PRO A C 1
ATOM 686 O O . PRO A 1 94 ? -5.914 -30.75 -7.305 1 92.88 94 PRO A O 1
ATOM 689 N N . THR A 1 95 ? -6.578 -30.312 -5.223 1 89.88 95 THR A N 1
ATOM 690 C CA . THR A 1 95 ? -5.684 -31.266 -4.574 1 89.88 95 THR A CA 1
ATOM 691 C C . THR A 1 95 ? -6.477 -32.312 -3.799 1 89.88 95 THR A C 1
ATOM 693 O O . THR A 1 95 ? -7.707 -32.25 -3.736 1 89.88 95 THR A O 1
ATOM 696 N N . ALA A 1 96 ? -5.762 -33.281 -3.242 1 89.44 96 ALA A N 1
ATOM 697 C CA . ALA A 1 96 ? -6.418 -34.312 -2.441 1 89.44 96 ALA A CA 1
ATOM 698 C C . ALA A 1 96 ? -7.09 -33.719 -1.211 1 89.44 96 ALA A C 1
ATOM 700 O O . ALA A 1 96 ? -8.141 -34.188 -0.773 1 89.44 96 ALA A O 1
ATOM 701 N N . THR A 1 97 ? -6.52 -32.656 -0.677 1 87.38 97 THR A N 1
ATOM 702 C CA . THR A 1 97 ? -7.004 -32.062 0.568 1 87.38 97 THR A CA 1
ATOM 703 C C . THR A 1 97 ? -7.941 -30.891 0.285 1 87.38 97 THR A C 1
ATOM 705 O O . THR A 1 97 ? -8.688 -30.469 1.166 1 87.38 97 THR A O 1
ATOM 708 N N . ASP A 1 98 ? -7.902 -30.375 -0.898 1 89.12 98 ASP A N 1
ATOM 709 C CA . ASP A 1 98 ? -8.781 -29.297 -1.334 1 89.12 98 ASP A CA 1
ATOM 710 C C . ASP A 1 98 ? -9.32 -29.562 -2.738 1 89.12 98 ASP A C 1
ATOM 712 O O . ASP A 1 98 ? -8.625 -29.328 -3.73 1 89.12 98 ASP A O 1
ATOM 716 N N . PRO A 1 99 ? -10.531 -29.953 -2.852 1 91.69 99 PRO A N 1
ATOM 717 C CA . PRO A 1 99 ? -11.078 -30.359 -4.152 1 91.69 99 PRO A CA 1
ATOM 718 C C . PRO A 1 99 ? -11.484 -29.156 -5.008 1 91.69 99 PRO A C 1
ATOM 720 O O . PRO A 1 99 ? -11.977 -29.344 -6.125 1 91.69 99 PRO A O 1
ATOM 723 N N . LEU A 1 100 ? -11.297 -27.969 -4.527 1 93.56 100 LEU A N 1
ATOM 724 C CA . LEU A 1 100 ? -11.703 -26.766 -5.254 1 93.56 100 LEU A CA 1
ATOM 725 C C . LEU A 1 100 ? -10.539 -26.203 -6.07 1 93.56 100 LEU A C 1
ATOM 727 O O . LEU A 1 100 ? -9.375 -26.469 -5.762 1 93.56 100 LEU A O 1
ATOM 731 N N . SER A 1 101 ? -10.977 -25.547 -7.148 1 96.88 101 SER A N 1
ATOM 732 C CA . SER A 1 101 ? -10.023 -24.781 -7.953 1 96.88 101 SER A CA 1
ATOM 733 C C . SER A 1 101 ? -10.102 -23.297 -7.652 1 96.88 101 SER A C 1
ATOM 735 O O . SER A 1 101 ? -11.18 -22.781 -7.332 1 96.88 101 SER A O 1
ATOM 737 N N . TYR A 1 102 ? -8.953 -22.625 -7.758 1 98.06 102 TYR A N 1
ATOM 738 C CA . TYR A 1 102 ? -8.922 -21.219 -7.422 1 98.06 102 TYR A CA 1
ATOM 739 C C . TYR A 1 102 ? -8.164 -20.422 -8.484 1 98.06 102 TYR A C 1
ATOM 741 O O . TYR A 1 102 ? -7.168 -20.891 -9.031 1 98.06 102 TYR A O 1
ATOM 749 N N . SER A 1 103 ? -8.688 -19.25 -8.758 1 98.62 103 SER A N 1
ATOM 750 C CA . SER A 1 103 ? -7.949 -18.312 -9.602 1 98.62 103 SER A CA 1
ATOM 751 C C . SER A 1 103 ? -6.898 -17.547 -8.805 1 98.62 103 SER A C 1
ATOM 753 O O . SER A 1 103 ? -7.156 -17.125 -7.672 1 98.62 103 SER A O 1
ATOM 755 N N . ILE A 1 104 ? -5.656 -17.438 -9.375 1 98.88 104 ILE A N 1
ATOM 756 C CA . ILE A 1 104 ? -4.559 -16.688 -8.773 1 98.88 104 ILE A CA 1
ATOM 757 C C . ILE A 1 104 ? -3.955 -15.734 -9.797 1 98.88 104 ILE A C 1
ATOM 759 O O . ILE A 1 104 ? -3.777 -16.094 -10.961 1 98.88 104 ILE A O 1
ATOM 763 N N . THR A 1 105 ? -3.742 -14.516 -9.398 1 98.94 105 THR A N 1
ATOM 764 C CA . THR A 1 105 ? -2.973 -13.578 -10.211 1 98.94 105 THR A CA 1
ATOM 765 C C . THR A 1 105 ? -1.646 -13.242 -9.531 1 98.94 105 THR A C 1
ATOM 767 O O . THR A 1 105 ? -1.6 -13.023 -8.32 1 98.94 105 THR A O 1
ATOM 770 N N . ILE A 1 106 ? -0.534 -13.273 -10.266 1 98.94 106 ILE A N 1
ATOM 771 C CA . ILE A 1 106 ? 0.784 -12.789 -9.867 1 98.94 106 ILE A CA 1
ATOM 772 C C . ILE A 1 106 ? 1.104 -11.492 -10.609 1 98.94 106 ILE A C 1
ATOM 774 O O . ILE A 1 106 ? 1.048 -11.445 -11.836 1 98.94 106 ILE A O 1
ATOM 778 N N . ALA A 1 107 ? 1.329 -10.445 -9.906 1 98.94 107 ALA A N 1
ATOM 779 C CA . ALA A 1 107 ? 1.71 -9.156 -10.484 1 98.94 107 ALA A CA 1
ATOM 780 C C . ALA A 1 107 ? 3.15 -8.797 -10.133 1 98.94 107 ALA A C 1
ATOM 782 O O . ALA A 1 107 ? 3.586 -9.008 -9 1 98.94 107 ALA A O 1
ATOM 783 N N . LYS A 1 108 ? 3.832 -8.297 -11.078 1 98.81 108 LYS A N 1
ATOM 784 C CA . LYS A 1 108 ? 5.262 -8.047 -10.938 1 98.81 108 LYS A CA 1
ATOM 785 C C . LYS A 1 108 ? 5.559 -6.551 -10.883 1 98.81 108 LYS A C 1
ATOM 787 O O . LYS A 1 108 ? 5.074 -5.781 -11.719 1 98.81 108 LYS A O 1
ATOM 792 N N . THR A 1 109 ? 6.324 -6.105 -9.875 1 97.5 109 THR A N 1
ATOM 793 C CA . THR A 1 109 ? 6.938 -4.785 -9.836 1 97.5 109 THR A CA 1
ATOM 794 C C . THR A 1 109 ? 8.43 -4.871 -10.156 1 97.5 109 THR A C 1
ATOM 796 O O . THR A 1 109 ? 8.898 -5.891 -10.664 1 97.5 109 THR A O 1
ATOM 799 N N . GLY A 1 110 ? 9.156 -3.818 -9.93 1 95.69 110 GLY A N 1
ATOM 800 C CA . GLY A 1 110 ? 10.594 -3.855 -10.148 1 95.69 110 GLY A CA 1
ATOM 801 C C . GLY A 1 110 ? 11.328 -4.727 -9.148 1 95.69 110 GLY A C 1
ATOM 802 O O . GLY A 1 110 ? 12.383 -5.285 -9.461 1 95.69 110 GLY A O 1
ATOM 803 N N . GLN A 1 111 ? 10.688 -4.887 -7.906 1 95.06 111 GLN A N 1
ATOM 804 C CA . GLN A 1 111 ? 11.438 -5.531 -6.836 1 95.06 111 GLN A CA 1
ATOM 805 C C . GLN A 1 111 ? 10.648 -6.691 -6.234 1 95.06 111 GLN A C 1
ATOM 807 O O . GLN A 1 111 ? 11.18 -7.445 -5.414 1 95.06 111 GLN A O 1
ATOM 812 N N . THR A 1 112 ? 9.375 -6.785 -6.566 1 97.19 112 THR A N 1
ATOM 813 C CA . THR A 1 112 ? 8.586 -7.754 -5.816 1 97.19 112 THR A CA 1
ATOM 814 C C . THR A 1 112 ? 7.551 -8.422 -6.715 1 97.19 112 THR A C 1
ATOM 816 O O . THR A 1 112 ? 7.281 -7.949 -7.82 1 97.19 112 THR A O 1
ATOM 819 N N . LEU A 1 113 ? 7.059 -9.578 -6.34 1 98.81 113 LEU A N 1
ATOM 820 C CA . LEU A 1 113 ? 5.879 -10.258 -6.863 1 98.81 113 LEU A CA 1
ATOM 821 C C . LEU A 1 113 ? 4.727 -10.188 -5.867 1 98.81 113 LEU A C 1
ATOM 823 O O . LEU A 1 113 ? 4.918 -10.406 -4.668 1 98.81 113 LEU A O 1
ATOM 827 N N . ILE A 1 114 ? 3.578 -9.797 -6.328 1 98.88 114 ILE A N 1
ATOM 828 C CA . ILE A 1 114 ? 2.33 -9.82 -5.574 1 98.88 114 ILE A CA 1
ATOM 829 C C . ILE A 1 114 ? 1.485 -11.016 -6.004 1 98.88 114 ILE A C 1
ATOM 831 O O . ILE A 1 114 ? 1.136 -11.148 -7.18 1 98.88 114 ILE A O 1
ATOM 835 N N . ILE A 1 115 ? 1.213 -11.898 -5.125 1 98.94 115 ILE A N 1
ATOM 836 C CA . ILE A 1 115 ? 0.436 -13.094 -5.426 1 98.94 115 ILE A CA 1
ATOM 837 C C . ILE A 1 115 ? -0.907 -13.031 -4.703 1 98.94 115 ILE A C 1
ATOM 839 O O . ILE A 1 115 ? -0.955 -12.953 -3.473 1 98.94 115 ILE A O 1
ATOM 843 N N . VAL A 1 116 ? -1.995 -13.07 -5.445 1 98.88 116 VAL A N 1
ATOM 844 C CA . VAL A 1 116 ? -3.336 -12.938 -4.887 1 98.88 116 VAL A CA 1
ATOM 845 C C . VAL A 1 116 ? -4.191 -14.133 -5.309 1 98.88 116 VAL A C 1
ATOM 847 O O . VAL A 1 116 ? -4.383 -14.375 -6.5 1 98.88 116 VAL A O 1
ATOM 850 N N . LYS A 1 117 ? -4.664 -14.867 -4.324 1 98.88 117 LYS A N 1
ATOM 851 C CA . LYS A 1 117 ? -5.551 -16.016 -4.535 1 98.88 117 LYS A CA 1
ATOM 852 C C . LYS A 1 117 ? -6.992 -15.656 -4.176 1 98.88 117 LYS A C 1
ATOM 854 O O . LYS A 1 117 ? -7.277 -15.25 -3.049 1 98.88 117 LYS A O 1
ATOM 859 N N . GLY A 1 118 ? -7.902 -15.898 -5.121 1 98.69 118 GLY A N 1
ATOM 860 C CA . GLY A 1 118 ? -9.312 -15.617 -4.891 1 98.69 118 GLY A CA 1
ATOM 861 C C . GLY A 1 118 ? -10.016 -16.719 -4.121 1 98.69 118 GLY A C 1
ATOM 862 O O . GLY A 1 118 ? -9.539 -17.859 -4.07 1 98.69 118 GLY A O 1
ATOM 863 N N . MET A 1 119 ? -11.141 -16.312 -3.551 1 98.12 119 MET A N 1
ATOM 864 C CA . MET A 1 119 ? -12.039 -17.312 -2.975 1 98.12 119 MET A CA 1
ATOM 865 C C . MET A 1 119 ? -12.648 -18.188 -4.066 1 98.12 119 MET A C 1
ATOM 867 O O . MET A 1 119 ? -12.586 -17.844 -5.246 1 98.12 119 MET A O 1
ATOM 871 N N . LYS A 1 120 ? -13.18 -19.25 -3.557 1 96.06 120 LYS A N 1
ATOM 872 C CA . LYS A 1 120 ? -13.859 -20.156 -4.484 1 96.06 120 LYS A CA 1
ATOM 873 C C . LYS A 1 120 ? -14.828 -19.391 -5.379 1 96.06 120 LYS A C 1
ATOM 875 O O . LYS A 1 120 ? -15.562 -18.516 -4.91 1 96.06 120 LYS A O 1
ATOM 880 N N . ASP A 1 121 ? -14.789 -19.547 -6.738 1 95.81 121 ASP A N 1
ATOM 881 C CA . ASP A 1 121 ? -15.727 -19.094 -7.758 1 95.81 121 ASP A CA 1
ATOM 882 C C . ASP A 1 121 ? -15.57 -17.594 -8.016 1 95.81 121 ASP A C 1
ATOM 884 O O . ASP A 1 121 ? -16.422 -16.984 -8.68 1 95.81 121 ASP A O 1
ATOM 888 N N . ILE A 1 122 ? -14.57 -16.922 -7.465 1 98 122 ILE A N 1
ATOM 889 C CA . ILE A 1 122 ? -14.281 -15.547 -7.84 1 98 122 ILE A CA 1
ATOM 890 C C . ILE A 1 122 ? -13.562 -15.523 -9.188 1 98 122 ILE A C 1
ATOM 892 O O . ILE A 1 122 ? -12.562 -16.219 -9.375 1 98 122 ILE A O 1
ATOM 896 N N . PRO A 1 123 ? -14.117 -14.82 -10.164 1 97.5 123 PRO A N 1
ATOM 897 C CA . PRO A 1 123 ? -13.492 -14.773 -11.492 1 97.5 123 PRO A CA 1
ATOM 898 C C . PRO A 1 123 ? -12.078 -14.195 -11.453 1 97.5 123 PRO A C 1
ATOM 900 O O . PRO A 1 123 ? -11.805 -13.273 -10.68 1 97.5 123 PRO A O 1
ATOM 903 N N . GLY A 1 124 ? -11.242 -14.648 -12.359 1 97.94 124 GLY A N 1
ATOM 904 C CA . GLY A 1 124 ? -9.859 -14.219 -12.414 1 97.94 124 GLY A CA 1
ATOM 905 C C . GLY A 1 124 ? -9.703 -12.734 -12.68 1 97.94 124 GLY A C 1
ATOM 906 O O . GLY A 1 124 ? -8.742 -12.117 -12.227 1 97.94 124 GLY A O 1
ATOM 907 N N . GLY A 1 125 ? -10.68 -12.227 -13.461 1 98 125 GLY A N 1
ATOM 908 C CA . GLY A 1 125 ? -10.617 -10.805 -13.766 1 98 125 GLY A CA 1
ATOM 909 C C . GLY A 1 125 ? -10.664 -9.93 -12.531 1 98 125 GLY A C 1
ATOM 910 O O . GLY A 1 125 ? -9.953 -8.922 -12.461 1 98 125 GLY A O 1
ATOM 911 N N . LYS A 1 126 ? -11.484 -10.289 -11.547 1 97.25 126 LYS A N 1
ATOM 912 C CA . LYS A 1 126 ? -11.578 -9.539 -10.297 1 97.25 126 LYS A CA 1
ATOM 913 C C . LYS A 1 126 ? -10.289 -9.633 -9.492 1 97.25 126 LYS A C 1
ATOM 915 O O . LYS A 1 126 ? -9.836 -8.648 -8.906 1 97.25 126 LYS A O 1
ATOM 920 N N . ILE A 1 127 ? -9.664 -10.789 -9.508 1 98.38 127 ILE A N 1
ATOM 921 C CA . ILE A 1 127 ? -8.414 -11.031 -8.805 1 98.38 127 ILE A CA 1
ATOM 922 C C . ILE A 1 127 ? -7.289 -10.234 -9.469 1 98.38 127 ILE A C 1
ATOM 924 O O . ILE A 1 127 ? -6.457 -9.633 -8.781 1 98.38 127 ILE A O 1
ATOM 928 N N . ASN A 1 128 ? -7.344 -10.258 -10.781 1 98.62 128 ASN A N 1
ATOM 929 C CA . ASN A 1 128 ? -6.348 -9.523 -11.555 1 98.62 128 ASN A CA 1
ATOM 930 C C . ASN A 1 128 ? -6.383 -8.031 -11.234 1 98.62 128 ASN A C 1
ATOM 932 O O . ASN A 1 128 ? -5.336 -7.402 -11.07 1 98.62 128 ASN A O 1
ATOM 936 N N . ILE A 1 129 ? -7.566 -7.469 -11.086 1 97.38 129 ILE A N 1
ATOM 937 C CA . ILE A 1 129 ? -7.715 -6.051 -10.789 1 97.38 129 ILE A CA 1
ATOM 938 C C . ILE A 1 129 ? -7.109 -5.75 -9.414 1 97.38 129 ILE A C 1
ATOM 940 O O . ILE A 1 129 ? -6.34 -4.797 -9.266 1 97.38 129 ILE A O 1
ATOM 944 N N . LYS A 1 130 ? -7.383 -6.57 -8.43 1 97.75 130 LYS A N 1
ATOM 945 C CA . LYS A 1 130 ? -6.863 -6.391 -7.074 1 97.75 130 LYS A CA 1
ATOM 946 C C . LYS A 1 130 ? -5.34 -6.395 -7.062 1 97.75 130 LYS A C 1
ATOM 948 O O . LYS A 1 130 ? -4.715 -5.5 -6.492 1 97.75 130 LYS A O 1
ATOM 953 N N . ALA A 1 131 ? -4.688 -7.34 -7.73 1 98.56 131 ALA A N 1
ATOM 954 C CA . ALA A 1 131 ? -3.232 -7.453 -7.789 1 98.56 131 ALA A CA 1
ATOM 955 C C . ALA A 1 131 ? -2.619 -6.285 -8.555 1 98.56 131 ALA A C 1
ATOM 957 O O . ALA A 1 131 ? -1.604 -5.723 -8.133 1 98.56 131 ALA A O 1
ATOM 958 N N . SER A 1 132 ? -3.305 -5.91 -9.625 1 98.25 132 SER A N 1
ATOM 959 C CA . SER A 1 132 ? -2.809 -4.844 -10.492 1 98.25 132 SER A CA 1
ATOM 960 C C . SER A 1 132 ? -2.859 -3.492 -9.789 1 98.25 132 SER A C 1
ATOM 962 O O . SER A 1 132 ? -1.975 -2.654 -9.984 1 98.25 132 SER A O 1
ATOM 964 N N . ASP A 1 133 ? -3.91 -3.289 -9.047 1 97 133 ASP A N 1
ATOM 965 C CA . ASP A 1 133 ? -4.02 -2.031 -8.312 1 97 133 ASP A CA 1
ATOM 966 C C . ASP A 1 133 ? -2.82 -1.834 -7.383 1 97 133 ASP A C 1
ATOM 968 O O . ASP A 1 133 ? -2.215 -0.76 -7.363 1 97 133 ASP A O 1
ATOM 972 N N . MET A 1 134 ? -2.436 -2.855 -6.688 1 97.94 134 MET A N 1
ATOM 973 C CA . MET A 1 134 ? -1.293 -2.75 -5.785 1 97.94 134 MET A CA 1
ATOM 974 C C . MET A 1 134 ? 0.011 -2.645 -6.566 1 97.94 134 MET A C 1
ATOM 976 O O . MET A 1 134 ? 0.901 -1.876 -6.199 1 97.94 134 MET A O 1
ATOM 980 N N . MET A 1 135 ? 0.066 -3.414 -7.617 1 98.06 135 MET A N 1
ATOM 981 C CA . MET A 1 135 ? 1.259 -3.369 -8.461 1 98.06 135 MET A CA 1
ATOM 982 C C . MET A 1 135 ? 1.524 -1.949 -8.945 1 98.06 135 MET A C 1
ATOM 984 O O . MET A 1 135 ? 2.641 -1.441 -8.82 1 98.06 135 MET A O 1
ATOM 988 N N . GLN A 1 136 ? 0.491 -1.329 -9.43 1 96.62 136 GLN A N 1
ATOM 989 C CA . GLN A 1 136 ? 0.629 0.02 -9.969 1 96.62 136 GLN A CA 1
ATOM 990 C C . GLN A 1 136 ? 1.03 1.008 -8.875 1 96.62 136 GLN A C 1
ATOM 992 O O . GLN A 1 136 ? 1.896 1.858 -9.086 1 96.62 136 GLN A O 1
ATOM 997 N N . TYR A 1 137 ? 0.436 0.854 -7.793 1 96.25 137 TYR A N 1
ATOM 998 C CA . TYR A 1 137 ? 0.761 1.707 -6.656 1 96.25 137 TYR A CA 1
ATOM 999 C C . TYR A 1 137 ? 2.217 1.532 -6.238 1 96.25 137 TYR A C 1
ATOM 1001 O O . TYR A 1 137 ? 2.941 2.516 -6.066 1 96.25 137 TYR A O 1
ATOM 1009 N N . LEU A 1 138 ? 2.705 0.318 -6.066 1 95.69 138 LEU A N 1
ATOM 1010 C CA . LEU A 1 138 ? 4.062 0.046 -5.609 1 95.69 138 LEU A CA 1
ATOM 1011 C C . LEU A 1 138 ? 5.086 0.503 -6.645 1 95.69 138 LEU A C 1
ATOM 1013 O O . LEU A 1 138 ? 6.117 1.077 -6.289 1 95.69 138 LEU A O 1
ATOM 1017 N N . ARG A 1 139 ? 4.742 0.294 -7.91 1 94.56 139 ARG A N 1
ATOM 1018 C CA . ARG A 1 139 ? 5.641 0.742 -8.969 1 94.56 139 ARG A CA 1
ATOM 1019 C C . ARG A 1 139 ? 5.781 2.262 -8.961 1 94.56 139 ARG A C 1
ATOM 1021 O O . ARG A 1 139 ? 6.891 2.787 -9.078 1 94.56 139 ARG A O 1
ATOM 1028 N N . LYS A 1 140 ? 4.648 2.938 -8.812 1 92.06 140 LYS A N 1
ATOM 1029 C CA . LYS A 1 140 ? 4.652 4.398 -8.789 1 92.06 140 LYS A CA 1
ATOM 1030 C C . LYS A 1 140 ? 5.473 4.926 -7.613 1 92.06 140 LYS A C 1
ATOM 1032 O O . LYS A 1 140 ? 6.008 6.031 -7.672 1 92.06 140 LYS A O 1
ATOM 1037 N N . ASN A 1 141 ? 5.609 4.109 -6.59 1 90.31 1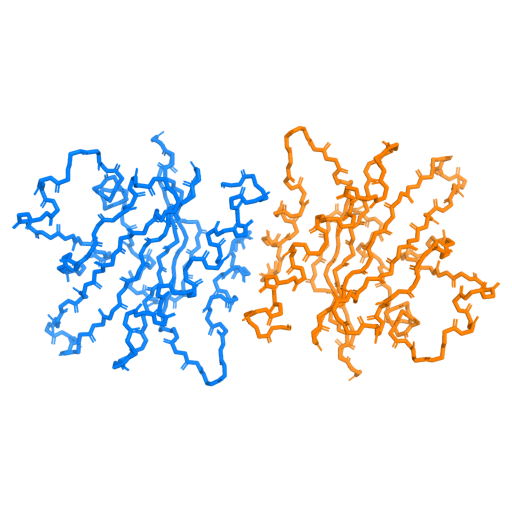41 ASN A N 1
ATOM 1038 C CA . ASN A 1 141 ? 6.285 4.551 -5.375 1 90.31 141 ASN A CA 1
ATOM 1039 C C . ASN A 1 141 ? 7.641 3.865 -5.207 1 90.31 141 ASN A C 1
ATOM 1041 O O . ASN A 1 141 ? 8.086 3.629 -4.082 1 90.31 141 ASN A O 1
ATOM 1045 N N . GLY A 1 142 ? 8.211 3.363 -6.293 1 87.12 142 GLY A N 1
ATOM 1046 C CA . GLY A 1 142 ? 9.625 3.029 -6.324 1 87.12 142 GLY A CA 1
ATOM 1047 C C . GLY A 1 142 ? 9.898 1.548 -6.133 1 87.12 142 GLY A C 1
ATOM 1048 O O . GLY A 1 142 ? 11.031 1.145 -5.875 1 87.12 142 GLY A O 1
ATOM 1049 N N . TYR A 1 143 ? 8.867 0.805 -6.109 1 89.81 143 TYR A N 1
ATOM 1050 C CA . TYR A 1 143 ? 9.047 -0.639 -6.02 1 89.81 143 TYR A CA 1
ATOM 1051 C C . TYR A 1 143 ? 8.898 -1.294 -7.387 1 89.81 143 TYR A C 1
ATOM 1053 O O . TYR A 1 143 ? 8.055 -0.893 -8.188 1 89.81 143 TYR A O 1
ATOM 1061 N N . MET B 1 1 ? 3.633 -2.842 13.414 1 71.94 1 MET B N 1
ATOM 1062 C CA . MET B 1 1 ? 2.18 -2.898 13.281 1 71.94 1 MET B CA 1
ATOM 1063 C C . MET B 1 1 ? 1.778 -3.178 11.836 1 71.94 1 MET B C 1
ATOM 1065 O O . MET B 1 1 ? 2.615 -3.119 10.93 1 71.94 1 MET B O 1
ATOM 1069 N N . ALA B 1 2 ? 0.46 -3.439 11.594 1 80.94 2 ALA B N 1
ATOM 1070 C CA . ALA B 1 2 ? -0.065 -3.852 10.297 1 80.94 2 ALA B CA 1
ATOM 1071 C C . ALA B 1 2 ? 0.122 -2.75 9.258 1 80.94 2 ALA B C 1
ATOM 1073 O O . ALA B 1 2 ? 0.185 -3.025 8.055 1 80.94 2 ALA B O 1
ATOM 1074 N N . TRP B 1 3 ? 0.402 -1.504 9.734 1 93.31 3 TRP B N 1
ATOM 1075 C CA . TRP B 1 3 ? 0.435 -0.38 8.805 1 93.31 3 TRP B CA 1
ATOM 1076 C C . TRP B 1 3 ? 1.861 0.12 8.602 1 93.31 3 TRP B C 1
ATOM 1078 O O . TRP B 1 3 ? 2.102 1.033 7.809 1 93.31 3 TRP B O 1
ATOM 1088 N N . ASP B 1 4 ? 2.861 -0.522 9.117 1 93.06 4 ASP B N 1
ATOM 1089 C CA . ASP B 1 4 ? 4.25 -0.087 9.039 1 93.06 4 ASP B CA 1
ATOM 1090 C C . ASP B 1 4 ? 4.762 -0.144 7.598 1 93.06 4 ASP B C 1
ATOM 1092 O O . ASP B 1 4 ? 5.586 0.677 7.195 1 93.06 4 ASP B O 1
ATOM 1096 N N . GLY B 1 5 ? 4.227 -1.075 6.867 1 91.44 5 GLY B N 1
ATOM 1097 C CA . GLY B 1 5 ? 4.633 -1.191 5.477 1 91.44 5 GLY B CA 1
ATOM 1098 C C . GLY B 1 5 ? 4.266 0.023 4.645 1 91.44 5 GLY B C 1
ATOM 1099 O O . GLY B 1 5 ? 5.016 0.415 3.744 1 91.44 5 GLY B O 1
ATOM 1100 N N . TYR B 1 6 ? 3.131 0.587 4.988 1 94.81 6 TYR B N 1
ATOM 1101 C CA . TYR B 1 6 ? 2.699 1.787 4.277 1 94.81 6 TYR B CA 1
ATOM 1102 C C . TYR B 1 6 ? 3.613 2.965 4.598 1 94.81 6 TYR B C 1
ATOM 1104 O O . TYR B 1 6 ? 3.904 3.785 3.723 1 94.81 6 TYR B O 1
ATOM 1112 N N . ILE B 1 7 ? 4.086 3.02 5.828 1 96.75 7 ILE B N 1
ATOM 1113 C CA . ILE B 1 7 ? 5.031 4.062 6.207 1 96.75 7 ILE B CA 1
ATOM 1114 C C . ILE B 1 7 ? 6.336 3.885 5.434 1 96.75 7 ILE B C 1
ATOM 1116 O O . ILE B 1 7 ? 6.859 4.844 4.863 1 96.75 7 ILE B O 1
ATOM 1120 N N . THR B 1 8 ? 6.797 2.65 5.414 1 92.44 8 THR B N 1
ATOM 1121 C CA . THR B 1 8 ? 8.008 2.346 4.664 1 92.44 8 THR B CA 1
ATOM 1122 C C . THR B 1 8 ? 7.867 2.779 3.209 1 92.44 8 THR B C 1
ATOM 1124 O O . THR B 1 8 ? 8.781 3.383 2.643 1 92.44 8 THR B O 1
ATOM 1127 N N . ASN B 1 9 ? 6.727 2.514 2.627 1 92.44 9 ASN B N 1
ATOM 1128 C CA . ASN B 1 9 ? 6.484 2.875 1.233 1 92.44 9 ASN B CA 1
ATOM 1129 C C . ASN B 1 9 ? 6.441 4.387 1.045 1 92.44 9 ASN B C 1
ATOM 1131 O O . ASN B 1 9 ? 7 4.914 0.08 1 92.44 9 ASN B O 1
ATOM 1135 N N . LEU B 1 10 ? 5.801 5.062 1.957 1 96.19 10 LEU B N 1
ATOM 1136 C CA . LEU B 1 10 ? 5.73 6.516 1.891 1 96.19 10 LEU B CA 1
ATOM 1137 C C . LEU B 1 10 ? 7.125 7.133 1.965 1 96.19 10 LEU B C 1
ATOM 1139 O O . LEU B 1 10 ? 7.383 8.172 1.357 1 96.19 10 LEU B O 1
ATOM 1143 N N . MET B 1 11 ? 8 6.473 2.641 1 95.06 11 MET B N 1
ATOM 1144 C CA . MET B 1 11 ? 9.352 6.98 2.857 1 95.06 11 MET B CA 1
ATOM 1145 C C . MET B 1 11 ? 10.258 6.641 1.679 1 95.06 11 MET B C 1
ATOM 1147 O O . MET B 1 11 ? 11.359 7.184 1.558 1 95.06 11 MET B O 1
ATOM 1151 N N . ALA B 1 12 ? 9.688 5.797 0.857 1 89.12 12 ALA B N 1
ATOM 1152 C CA . ALA B 1 12 ? 10.492 5.359 -0.279 1 89.12 12 ALA B CA 1
ATOM 1153 C C . ALA B 1 12 ? 10.602 6.457 -1.332 1 89.12 12 ALA B C 1
ATOM 1155 O O . ALA B 1 12 ? 9.688 7.266 -1.492 1 89.12 12 ALA B O 1
ATOM 1156 N N . GLY B 1 13 ? 11.664 6.656 -2.051 1 87.69 13 GLY B N 1
ATOM 1157 C CA . GLY B 1 13 ? 11.961 7.598 -3.119 1 87.69 13 GLY B CA 1
ATOM 1158 C C . GLY B 1 13 ? 13.438 7.672 -3.453 1 87.69 13 GLY B C 1
ATOM 1159 O O . GLY B 1 13 ? 14.289 7.484 -2.58 1 87.69 13 GLY B O 1
ATOM 1160 N N . THR B 1 14 ? 13.742 7.797 -4.75 1 87.12 14 THR B N 1
ATOM 1161 C CA . THR B 1 14 ? 15.125 7.98 -5.172 1 87.12 14 THR B CA 1
ATOM 1162 C C . THR B 1 14 ? 15.281 9.273 -5.969 1 87.12 14 THR B C 1
ATOM 1164 O O . THR B 1 14 ? 14.812 9.367 -7.102 1 87.12 14 THR B O 1
ATOM 1167 N N . PRO B 1 15 ? 15.906 10.18 -5.312 1 92.25 15 PRO B N 1
ATOM 1168 C CA . PRO B 1 15 ? 16.328 10.242 -3.912 1 92.25 15 PRO B CA 1
ATOM 1169 C C . PRO B 1 15 ? 15.148 10.375 -2.949 1 92.25 15 PRO B C 1
ATOM 1171 O O . PRO B 1 15 ? 14.039 10.719 -3.367 1 92.25 15 PRO B O 1
ATOM 1174 N N . PRO B 1 16 ? 15.43 10.125 -1.644 1 93.75 16 PRO B N 1
ATOM 1175 C CA . PRO B 1 16 ? 14.359 10.328 -0.656 1 93.75 16 PRO B CA 1
ATOM 1176 C C . PRO B 1 16 ? 13.93 11.781 -0.544 1 93.75 16 PRO B C 1
ATOM 1178 O O . PRO B 1 16 ? 14.758 12.688 -0.651 1 93.75 16 PRO B O 1
ATOM 1181 N N . PHE B 1 17 ? 12.617 12.016 -0.344 1 97.5 17 PHE B N 1
ATOM 1182 C CA . PHE B 1 17 ? 12.156 13.398 -0.219 1 97.5 17 PHE B CA 1
ATOM 1183 C C . PHE B 1 17 ? 11.07 13.508 0.847 1 97.5 17 PHE B C 1
ATOM 1185 O O . PHE B 1 17 ? 10.531 14.594 1.077 1 97.5 17 PHE B O 1
ATOM 1192 N N . VAL B 1 18 ? 10.68 12.414 1.456 1 98.19 18 VAL B N 1
ATOM 1193 C CA . VAL B 1 18 ? 9.773 12.398 2.6 1 98.19 18 VAL B CA 1
ATOM 1194 C C . VAL B 1 18 ? 10.578 12.273 3.893 1 98.19 18 VAL B C 1
ATOM 1196 O O . VAL B 1 18 ? 11.414 11.375 4.027 1 98.19 18 VAL B O 1
ATOM 1199 N N . GLN B 1 19 ? 10.352 13.188 4.785 1 98.06 19 GLN B N 1
ATOM 1200 C CA . GLN B 1 19 ? 11.07 13.18 6.055 1 98.06 19 GLN B CA 1
ATOM 1201 C C . GLN B 1 19 ? 10.398 12.25 7.066 1 98.06 19 GLN B C 1
ATOM 1203 O O . GLN B 1 19 ? 11.078 11.531 7.801 1 98.06 19 GLN B O 1
ATOM 1208 N N . GLU B 1 20 ? 9.109 12.289 7.219 1 98.25 20 GLU B N 1
ATOM 1209 C CA . GLU B 1 20 ? 8.328 11.391 8.07 1 98.25 20 GLU B CA 1
ATOM 1210 C C . GLU B 1 20 ? 6.879 11.305 7.602 1 98.25 20 GLU B C 1
ATOM 1212 O O . GLU B 1 20 ? 6.43 12.141 6.809 1 98.25 20 GLU B O 1
ATOM 1217 N N . ALA B 1 21 ? 6.211 10.312 8.047 1 98.69 21 ALA B N 1
ATOM 1218 C CA . 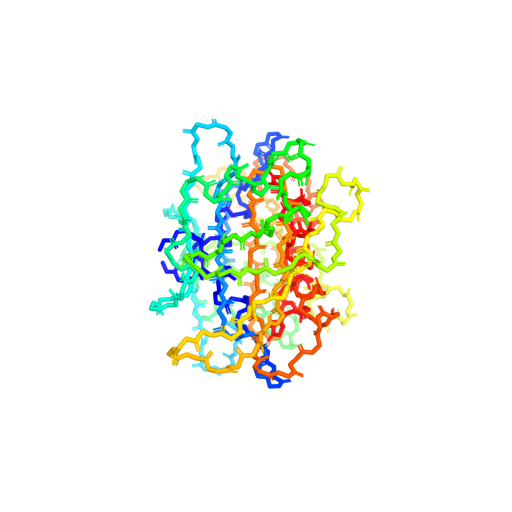ALA B 1 21 ? 4.805 10.094 7.707 1 98.69 21 ALA B CA 1
ATOM 1219 C C . ALA B 1 21 ? 4.055 9.445 8.867 1 98.69 21 ALA B C 1
ATOM 1221 O O . ALA B 1 21 ? 4.672 8.922 9.797 1 98.69 21 ALA B O 1
ATOM 1222 N N . ALA B 1 22 ? 2.742 9.531 8.836 1 98.69 22 ALA B N 1
ATOM 1223 C CA . ALA B 1 22 ? 1.86 8.852 9.781 1 98.69 22 ALA B CA 1
ATOM 1224 C C . ALA B 1 22 ? 0.538 8.477 9.117 1 98.69 22 ALA B C 1
ATOM 1226 O O . ALA B 1 22 ? 0.099 9.133 8.172 1 98.69 22 ALA B O 1
ATOM 1227 N N . ILE B 1 23 ? 0.01 7.469 9.531 1 98.38 23 ILE B N 1
ATOM 1228 C CA . ILE B 1 23 ? -1.349 7.055 9.195 1 98.38 23 ILE B CA 1
ATOM 1229 C C . ILE B 1 23 ? -2.195 6.992 10.469 1 98.38 23 ILE B C 1
ATOM 1231 O O . ILE B 1 23 ? -1.803 6.359 11.453 1 98.38 23 ILE B O 1
ATOM 1235 N N . CYS B 1 24 ? -3.34 7.621 10.438 1 98.62 24 CYS B N 1
ATOM 1236 C CA . CYS B 1 24 ? -4.223 7.695 11.602 1 98.62 24 CYS B CA 1
ATOM 1237 C C . CYS B 1 24 ? -5.621 7.199 11.25 1 98.62 24 CYS B C 1
ATOM 1239 O O . CYS B 1 24 ? -6.133 7.484 10.164 1 98.62 24 CYS B O 1
ATOM 1241 N N . GLY B 1 25 ? -6.172 6.492 12.156 1 97.94 25 GLY B N 1
ATOM 1242 C CA . GLY B 1 25 ? -7.609 6.285 12.062 1 97.94 25 GLY B CA 1
ATOM 1243 C C . GLY B 1 25 ? -8.406 7.547 12.328 1 97.94 25 GLY B C 1
ATOM 1244 O O . GLY B 1 25 ? -8.062 8.328 13.219 1 97.94 25 GLY B O 1
ATOM 1245 N N . SER B 1 26 ? -9.484 7.742 11.539 1 98.06 26 SER B N 1
ATOM 1246 C CA . SER B 1 26 ? -10.195 9.016 11.633 1 98.06 26 SER B CA 1
ATOM 1247 C C . SER B 1 26 ? -11.656 8.805 12.016 1 98.06 26 SER B C 1
ATOM 1249 O O . SER B 1 26 ? -12.406 9.773 12.156 1 98.06 26 SER B O 1
ATOM 1251 N N . ASP B 1 27 ? -12.102 7.57 12.164 1 96.56 27 ASP B N 1
ATOM 1252 C CA . ASP B 1 27 ? -13.477 7.316 12.562 1 96.56 27 ASP B CA 1
ATOM 1253 C C . ASP B 1 27 ? -13.781 7.922 13.93 1 96.56 27 ASP B C 1
ATOM 1255 O O . ASP B 1 27 ? -12.961 7.832 14.852 1 96.56 27 ASP B O 1
ATOM 1259 N N . ALA B 1 28 ? -14.977 8.492 14.031 1 96.12 28 ALA B N 1
ATOM 1260 C CA . ALA B 1 28 ? -15.391 9.141 15.273 1 96.12 28 ALA B CA 1
ATOM 1261 C C . ALA B 1 28 ? -15.328 8.172 16.453 1 96.12 28 ALA B C 1
ATOM 1263 O O . ALA B 1 28 ? -15.93 7.098 16.406 1 96.12 28 ALA B O 1
ATOM 1264 N N . GLY B 1 29 ? -14.609 8.453 17.469 1 96.94 29 GLY B N 1
ATOM 1265 C CA . GLY B 1 29 ? -14.5 7.641 18.672 1 96.94 29 GLY B CA 1
ATOM 1266 C C . GLY B 1 29 ? -13.391 6.609 18.594 1 96.94 29 GLY B C 1
ATOM 1267 O O . GLY B 1 29 ? -13.109 5.914 19.562 1 96.94 29 GLY B O 1
ATOM 1268 N N . LYS B 1 30 ? -12.727 6.457 17.469 1 96.88 30 LYS B N 1
ATOM 1269 C CA . LYS B 1 30 ? -11.672 5.469 17.281 1 96.88 30 LYS B CA 1
ATOM 1270 C C . LYS B 1 30 ? -10.398 6.113 16.734 1 96.88 30 LYS B C 1
ATOM 1272 O O . LYS B 1 30 ? -9.555 5.438 16.141 1 96.88 30 LYS B O 1
ATOM 1277 N N . GLU B 1 31 ? -10.336 7.449 16.859 1 98.44 31 GLU B N 1
ATOM 1278 C CA . GLU B 1 31 ? -9.188 8.188 16.344 1 98.44 31 GLU B CA 1
ATOM 1279 C C . GLU B 1 31 ? -7.891 7.742 17.031 1 98.44 31 GLU B C 1
ATOM 1281 O O . GLU B 1 31 ? -7.855 7.562 18.25 1 98.44 31 GLU B O 1
ATOM 1286 N N . SER B 1 32 ? -6.891 7.453 16.328 1 98.31 32 SER B N 1
ATOM 1287 C CA . SER B 1 32 ? -5.582 7.082 16.859 1 98.31 32 SER B CA 1
ATOM 1288 C C . SER B 1 32 ? -4.535 7.004 15.758 1 98.31 32 SER B C 1
ATOM 1290 O O . SER B 1 32 ? -4.871 6.898 14.578 1 98.31 32 SER B O 1
ATOM 1292 N N . VAL B 1 33 ? -3.301 7.066 16.156 1 98.19 33 VAL B N 1
ATOM 1293 C CA . VAL B 1 33 ? -2.205 6.785 15.242 1 98.19 33 VAL B CA 1
ATOM 1294 C C . VAL B 1 33 ? -2.051 5.273 15.07 1 98.19 33 VAL B C 1
ATOM 1296 O O . VAL B 1 33 ? -1.892 4.543 16.047 1 98.19 33 VAL B O 1
ATOM 1299 N N . TRP B 1 34 ? -2.143 4.871 13.844 1 96.62 34 TRP B N 1
ATOM 1300 C CA . TRP B 1 34 ? -2.006 3.445 13.555 1 96.62 34 TRP B CA 1
ATOM 1301 C C . TRP B 1 34 ? -0.55 3.078 13.297 1 96.62 34 TRP B C 1
ATOM 1303 O O . TRP B 1 34 ? -0.103 1.988 13.664 1 96.62 34 TRP B O 1
ATOM 1313 N N . ALA B 1 35 ? 0.188 3.961 12.656 1 97.19 35 ALA B N 1
ATOM 1314 C CA . ALA B 1 35 ? 1.605 3.809 12.344 1 97.19 35 ALA B CA 1
ATOM 1315 C C . ALA B 1 35 ? 2.25 5.16 12.047 1 97.19 35 ALA B C 1
ATOM 1317 O O . ALA B 1 35 ? 1.574 6.09 11.602 1 97.19 35 ALA B O 1
ATOM 1318 N N . ALA B 1 36 ? 3.494 5.273 12.266 1 98.19 36 ALA B N 1
ATOM 1319 C CA . ALA B 1 36 ? 4.258 6.484 11.984 1 98.19 36 ALA B CA 1
ATOM 1320 C C . ALA B 1 36 ? 5.75 6.18 11.875 1 98.19 36 ALA B C 1
ATOM 1322 O O . ALA B 1 36 ? 6.203 5.113 12.297 1 98.19 36 ALA B O 1
ATOM 1323 N N . THR B 1 37 ? 6.453 7.113 11.266 1 97.44 37 THR B N 1
ATOM 1324 C CA . THR B 1 37 ? 7.91 7.031 11.289 1 97.44 37 THR B CA 1
ATOM 1325 C C . THR B 1 37 ? 8.422 7.012 12.727 1 97.44 37 THR B C 1
ATOM 1327 O O . THR B 1 37 ? 8.109 7.902 13.523 1 97.44 37 THR B O 1
ATOM 1330 N N . PRO B 1 38 ? 9.219 5.992 13.047 1 95.5 38 PRO B N 1
ATOM 1331 C CA . PRO B 1 38 ? 9.727 5.926 14.422 1 95.5 38 PRO B CA 1
ATOM 1332 C C . PRO B 1 38 ? 10.562 7.145 14.797 1 95.5 38 PRO B C 1
ATOM 1334 O O . PRO B 1 38 ? 11.43 7.562 14.031 1 95.5 38 PRO B O 1
ATOM 1337 N N . GLY B 1 39 ? 10.234 7.688 15.938 1 94.88 39 GLY B N 1
ATOM 1338 C CA . GLY B 1 39 ? 11.008 8.805 16.469 1 94.88 39 GLY B CA 1
ATOM 1339 C C . GLY B 1 39 ? 10.633 10.133 15.836 1 94.88 39 GLY B C 1
ATOM 1340 O O . GLY B 1 39 ? 11.188 11.18 16.203 1 94.88 39 GLY B O 1
ATOM 1341 N N . GLY B 1 40 ? 9.758 10.117 14.906 1 95.44 40 GLY B N 1
ATOM 1342 C CA . GLY B 1 40 ? 9.32 11.344 14.258 1 95.44 40 GLY B CA 1
ATOM 1343 C C . GLY B 1 40 ? 8.273 12.102 15.062 1 95.44 40 GLY B C 1
ATOM 1344 O O . GLY B 1 40 ? 7.609 11.523 15.922 1 95.44 40 GLY B O 1
ATOM 1345 N N . GLN B 1 41 ? 8.125 13.336 14.703 1 95.31 41 GLN B N 1
ATOM 1346 C CA . GLN B 1 41 ? 7.168 14.211 15.367 1 95.31 41 GLN B CA 1
ATOM 1347 C C . GLN B 1 41 ? 5.734 13.75 15.141 1 95.31 41 GLN B C 1
ATOM 1349 O O . GLN B 1 41 ? 4.883 13.883 16.016 1 95.31 41 GLN B O 1
ATOM 1354 N N . LEU B 1 42 ? 5.473 13.172 14.031 1 98.19 42 LEU B N 1
ATOM 1355 C CA . LEU B 1 42 ? 4.109 12.805 13.648 1 98.19 42 LEU B CA 1
ATOM 1356 C C . LEU B 1 42 ? 3.641 11.586 14.438 1 98.19 42 LEU B C 1
ATOM 1358 O O . LEU B 1 42 ? 2.443 11.289 14.469 1 98.19 42 LEU B O 1
ATOM 1362 N N . ALA B 1 43 ? 4.566 10.898 15.047 1 97.88 43 ALA B N 1
ATOM 1363 C CA . ALA B 1 43 ? 4.191 9.812 15.953 1 97.88 43 ALA B CA 1
ATOM 1364 C C . ALA B 1 43 ? 3.414 10.336 17.156 1 97.88 43 ALA B C 1
ATOM 1366 O O . ALA B 1 43 ? 2.688 9.586 17.812 1 97.88 43 ALA B O 1
ATOM 1367 N N . GLY B 1 44 ? 3.514 11.625 17.406 1 98 44 GLY B N 1
ATOM 1368 C CA . GLY B 1 44 ? 2.891 12.25 18.562 1 98 44 GLY B CA 1
ATOM 1369 C C . GLY B 1 44 ? 1.576 12.93 18.234 1 98 44 GLY B C 1
ATOM 1370 O O . GLY B 1 44 ? 1.034 13.672 19.062 1 98 44 GLY B O 1
ATOM 1371 N N . VAL B 1 45 ? 1.011 12.727 17.062 1 98.69 45 VAL B N 1
ATOM 1372 C CA . VAL B 1 45 ? -0.288 13.297 16.719 1 98.69 45 VAL B CA 1
ATOM 1373 C C . VAL B 1 45 ? -1.344 12.82 17.703 1 98.69 45 VAL B C 1
ATOM 1375 O O . VAL B 1 45 ? -1.408 11.625 18.031 1 98.69 45 VAL B O 1
ATOM 1378 N N . THR B 1 46 ? -2.156 13.703 18.234 1 98.69 46 THR B N 1
ATOM 1379 C CA . THR B 1 46 ? -3.115 13.383 19.281 1 98.69 46 THR B CA 1
ATOM 1380 C C . THR B 1 46 ? -4.516 13.195 18.703 1 98.69 46 THR B C 1
ATOM 1382 O O . THR B 1 46 ? -4.781 13.602 17.562 1 98.69 46 THR B O 1
ATOM 1385 N N . VAL B 1 47 ? -5.359 12.602 19.531 1 98.69 47 VAL B N 1
ATOM 1386 C CA . VAL B 1 47 ? -6.766 12.438 19.188 1 98.69 47 VAL B CA 1
ATOM 1387 C C . VAL B 1 47 ? -7.398 13.797 18.922 1 98.69 47 VAL B C 1
ATOM 1389 O O . VAL B 1 47 ? -8.164 13.953 17.969 1 98.69 47 VAL B O 1
ATOM 1392 N N . ALA B 1 48 ? -7.059 14.812 19.734 1 98.38 48 ALA B N 1
ATOM 1393 C CA . ALA B 1 48 ? -7.59 16.172 19.562 1 98.38 48 ALA B CA 1
ATOM 1394 C C . ALA B 1 48 ? -7.176 16.75 18.203 1 98.38 48 ALA B C 1
ATOM 1396 O O . ALA B 1 48 ? -7.969 17.406 17.531 1 98.38 48 ALA B O 1
ATOM 1397 N N . GLU B 1 49 ? -5.973 16.469 17.828 1 98.62 49 GLU B N 1
ATOM 1398 C CA . GLU B 1 49 ? -5.473 16.969 16.562 1 98.62 49 GLU B CA 1
ATOM 1399 C C . GLU B 1 49 ? -6.164 16.281 15.383 1 98.62 49 GLU B C 1
ATOM 1401 O O . GLU B 1 49 ? -6.492 16.922 14.383 1 98.62 49 GLU B O 1
ATOM 1406 N N . ILE B 1 50 ? -6.395 14.969 15.445 1 98.88 50 ILE B N 1
ATOM 1407 C CA . ILE B 1 50 ? -7.113 14.234 14.414 1 98.88 50 ILE B CA 1
ATOM 1408 C C . ILE B 1 50 ? -8.531 14.789 14.281 1 98.88 50 ILE B C 1
ATOM 1410 O O . ILE B 1 50 ? -9 15.055 13.172 1 98.88 50 ILE B O 1
ATOM 1414 N N . LYS B 1 51 ? -9.188 15.07 15.383 1 98.38 51 LYS B N 1
ATOM 1415 C CA . LYS B 1 51 ? -10.547 15.617 15.375 1 98.38 51 LYS B CA 1
ATOM 1416 C C . LYS B 1 51 ? -10.57 17.016 14.75 1 98.38 51 LYS B C 1
ATOM 1418 O O . LYS B 1 51 ? -11.492 17.344 14.008 1 98.38 51 LYS B O 1
ATOM 1423 N N . ALA B 1 52 ? -9.555 17.781 15.078 1 98.12 52 ALA B N 1
ATOM 1424 C CA . ALA B 1 52 ? -9.484 19.125 14.516 1 98.12 52 ALA B CA 1
ATOM 1425 C C . ALA B 1 52 ? -9.352 19.094 13 1 98.12 52 ALA B C 1
ATOM 1427 O O . ALA B 1 52 ? -10 19.859 12.289 1 98.12 52 ALA B O 1
ATOM 1428 N N . MET B 1 53 ? -8.602 18.156 12.469 1 98.38 53 MET B N 1
ATOM 1429 C CA . MET B 1 53 ? -8.422 18.016 11.031 1 98.38 53 MET B CA 1
ATOM 1430 C C . MET B 1 53 ? -9.727 17.594 10.359 1 98.38 53 MET B C 1
ATOM 1432 O O . MET B 1 53 ? -10.031 18.047 9.25 1 98.38 53 MET B O 1
ATOM 1436 N N . MET B 1 54 ? -10.461 16.797 11.078 1 98.38 54 MET B N 1
ATOM 1437 C CA . MET B 1 54 ? -11.625 16.156 10.469 1 98.38 54 MET B CA 1
ATOM 1438 C C . MET B 1 54 ? -12.875 17.016 10.648 1 98.38 54 MET B C 1
ATOM 1440 O O . MET B 1 54 ? -13.891 16.766 10.008 1 98.38 54 MET B O 1
ATOM 1444 N N . SER B 1 55 ? -12.781 18.031 11.508 1 98 55 SER B N 1
ATOM 1445 C CA . SER B 1 55 ? -13.953 18.844 11.82 1 98 55 SER B CA 1
ATOM 1446 C C . SER B 1 55 ? -14.555 19.438 10.555 1 98 55 SER B C 1
ATOM 1448 O O . SER B 1 55 ? -13.828 19.906 9.672 1 98 55 SER B O 1
ATOM 1450 N N . LEU B 1 56 ? -15.875 19.5 10.445 1 97.19 56 LEU B N 1
ATOM 1451 C CA . LEU B 1 56 ? -16.562 20.109 9.305 1 97.19 56 LEU B CA 1
ATOM 1452 C C . LEU B 1 56 ? -16.562 21.625 9.414 1 97.19 56 LEU B C 1
ATOM 1454 O O . LEU B 1 56 ? -16.688 22.328 8.406 1 97.19 56 LEU B O 1
ATOM 1458 N N . ASP B 1 57 ? -16.516 22.125 10.617 1 97.81 57 ASP B N 1
ATOM 1459 C CA . ASP B 1 57 ? -16.281 23.547 10.797 1 97.81 57 ASP B CA 1
ATOM 1460 C C . ASP B 1 57 ? -14.82 23.891 10.578 1 97.81 57 ASP B C 1
ATOM 1462 O O . ASP B 1 57 ? -13.984 23.656 11.453 1 97.81 57 ASP B O 1
ATOM 1466 N N . ARG B 1 58 ? -14.539 24.5 9.453 1 97.38 58 ARG B N 1
ATOM 1467 C CA . ARG B 1 58 ? -13.156 24.75 9.055 1 97.38 58 ARG B CA 1
ATOM 1468 C C . ARG B 1 58 ? -12.641 26.062 9.641 1 97.38 58 ARG B C 1
ATOM 1470 O O . ARG B 1 58 ? -11.445 26.344 9.594 1 97.38 58 ARG B O 1
ATOM 1477 N N . SER B 1 59 ? -13.414 26.844 10.305 1 97.06 59 SER B N 1
ATOM 1478 C CA . SER B 1 59 ? -13.094 28.188 10.727 1 97.06 59 SER B CA 1
ATOM 1479 C C . SER B 1 59 ? -11.922 28.203 11.703 1 97.06 59 SER B C 1
ATOM 1481 O O . SER B 1 59 ? -10.992 29 11.555 1 97.06 59 SER B O 1
ATOM 1483 N N . PRO B 1 60 ? -11.938 27.328 12.641 1 96.44 60 PRO B N 1
ATOM 1484 C CA . PRO B 1 60 ? -10.812 27.344 13.578 1 96.44 60 PRO B CA 1
ATOM 1485 C C . PRO B 1 60 ? -9.477 27.047 12.898 1 96.44 60 PRO B C 1
ATOM 1487 O O . PRO B 1 60 ? -8.438 27.578 13.312 1 96.44 60 PRO B O 1
ATOM 1490 N N . LEU B 1 61 ? -9.453 26.266 11.883 1 95.81 61 LEU B N 1
ATOM 1491 C CA . LEU B 1 61 ? -8.234 25.906 11.156 1 95.81 61 LEU B CA 1
ATOM 1492 C C . LEU B 1 61 ? -7.625 27.141 10.492 1 95.81 61 LEU B C 1
ATOM 1494 O O . LEU B 1 61 ? -6.406 27.344 10.539 1 95.81 61 LEU B O 1
ATOM 1498 N N . PHE B 1 62 ? -8.469 27.938 9.922 1 94.38 62 PHE B N 1
ATOM 1499 C CA . PHE B 1 62 ? -7.98 29.109 9.195 1 94.38 62 PHE B CA 1
ATOM 1500 C C . PHE B 1 62 ? -7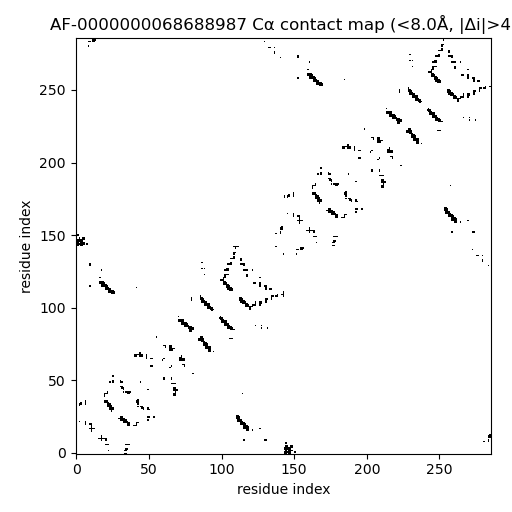.609 30.234 10.156 1 94.38 62 PHE B C 1
ATOM 1502 O O . PHE B 1 62 ? -6.699 31.016 9.883 1 94.38 62 PHE B O 1
ATOM 1509 N N . ALA B 1 63 ? -8.305 30.266 11.281 1 94.38 63 ALA B N 1
ATOM 1510 C CA . ALA B 1 63 ? -8.055 31.328 12.258 1 94.38 63 ALA B CA 1
ATOM 1511 C C . ALA B 1 63 ? -6.777 31.062 13.047 1 94.38 63 ALA B C 1
ATOM 1513 O O . ALA B 1 63 ? -5.977 31.969 13.273 1 94.38 63 ALA B O 1
ATOM 1514 N N . SER B 1 64 ? -6.578 29.781 13.438 1 95.06 64 SER B N 1
ATOM 1515 C CA . SER B 1 64 ? -5.523 29.516 14.406 1 95.06 64 SER B CA 1
ATOM 1516 C C . SER B 1 64 ? -4.5 28.531 13.844 1 95.06 64 SER B C 1
ATOM 1518 O O . SER B 1 64 ? -3.473 28.266 14.477 1 95.06 64 SER B O 1
ATOM 1520 N N . GLY B 1 65 ? -4.785 28 12.719 1 96.44 65 GLY B N 1
ATOM 1521 C CA . GLY B 1 65 ? -3.922 26.969 12.18 1 96.44 65 GLY B CA 1
ATOM 1522 C C . GLY B 1 65 ? -4.227 25.578 12.734 1 96.44 65 GLY B C 1
ATOM 1523 O O . GLY B 1 65 ? -5.332 25.344 13.219 1 96.44 65 GLY B O 1
ATOM 1524 N N . LEU B 1 66 ? -3.25 24.672 12.547 1 96.56 66 LEU B N 1
ATOM 1525 C CA . LEU B 1 66 ? -3.354 23.297 12.992 1 96.56 66 LEU B CA 1
ATOM 1526 C C . LEU B 1 66 ? -2.07 22.844 13.68 1 96.56 66 LEU B C 1
ATOM 1528 O O . LEU B 1 66 ? -0.993 23.375 13.406 1 96.56 66 LEU B O 1
ATOM 1532 N N . HIS B 1 67 ? -2.283 22.031 14.672 1 97.44 67 HIS B N 1
ATOM 1533 C CA . HIS B 1 67 ? -1.1 21.406 15.25 1 97.44 67 HIS B CA 1
ATOM 1534 C C . HIS B 1 67 ? -0.958 19.953 14.797 1 97.44 67 HIS B C 1
ATOM 1536 O O . HIS B 1 67 ? -1.952 19.234 14.695 1 97.44 67 HIS B O 1
ATOM 1542 N N . LEU B 1 68 ? 0.221 19.594 14.57 1 98 68 LEU B N 1
ATOM 1543 C CA . LEU B 1 68 ? 0.587 18.219 14.305 1 98 68 LEU B CA 1
ATOM 1544 C C . LEU B 1 68 ? 1.727 17.766 15.211 1 98 68 LEU B C 1
ATOM 1546 O O . LEU B 1 68 ? 2.854 18.25 15.086 1 98 68 LEU B O 1
ATOM 1550 N N . GLY B 1 69 ? 1.427 16.859 16.094 1 96.88 69 GLY B N 1
ATOM 1551 C CA . GLY B 1 69 ? 2.434 16.484 17.078 1 96.88 69 GLY B CA 1
ATOM 1552 C C . GLY B 1 69 ? 2.922 17.656 17.922 1 96.88 69 GLY B C 1
ATOM 1553 O O . GLY B 1 69 ? 4.113 17.75 18.219 1 96.88 69 GLY B O 1
ATOM 1554 N N . GLY B 1 70 ? 2.086 18.531 18.047 1 96 70 GLY B N 1
ATOM 1555 C CA . GLY B 1 70 ? 2.408 19.656 18.906 1 96 70 GLY B CA 1
ATOM 1556 C C . GLY B 1 70 ? 3 20.828 18.156 1 96 70 GLY B C 1
ATOM 1557 O O . GLY B 1 70 ? 3.16 21.922 18.719 1 96 70 GLY B O 1
ATOM 1558 N N . ASN B 1 71 ? 3.334 20.672 16.922 1 96.12 71 ASN B N 1
ATOM 1559 C CA . ASN B 1 71 ? 3.92 21.766 16.141 1 96.12 71 ASN B CA 1
ATOM 1560 C C . ASN B 1 71 ? 2.861 22.5 15.336 1 96.12 71 ASN B C 1
ATOM 1562 O O . ASN B 1 71 ? 2 21.891 14.711 1 96.12 71 ASN B O 1
ATOM 1566 N N . LYS B 1 72 ? 2.99 23.812 15.352 1 96.44 72 LYS B N 1
ATOM 1567 C CA . LYS B 1 72 ? 2.008 24.641 14.664 1 96.44 72 LYS B CA 1
ATOM 1568 C C . LYS B 1 72 ? 2.223 24.594 13.148 1 96.44 72 LYS B C 1
ATOM 1570 O O . LYS B 1 72 ? 3.359 24.656 12.68 1 96.44 72 LYS B O 1
ATOM 1575 N N . CYS B 1 73 ? 1.152 24.5 12.445 1 98.12 73 CYS B N 1
ATOM 1576 C CA . CYS B 1 73 ? 1.141 24.531 10.992 1 98.12 73 CYS B CA 1
ATOM 1577 C C . CYS B 1 73 ? 0.144 25.562 10.477 1 98.12 73 CYS B C 1
ATOM 1579 O O . CYS B 1 73 ? -0.935 25.719 11.047 1 98.12 73 CYS B O 1
ATOM 1581 N N . THR B 1 74 ? 0.519 26.219 9.422 1 97.38 74 THR B N 1
ATOM 1582 C CA . THR B 1 74 ? -0.395 27.125 8.719 1 97.38 74 THR B CA 1
ATOM 1583 C C . THR B 1 74 ? -1.053 26.406 7.539 1 97.38 74 THR B C 1
ATOM 1585 O O . THR B 1 74 ? -0.395 25.656 6.816 1 97.38 74 THR B O 1
ATOM 1588 N N . VAL B 1 75 ? -2.328 26.672 7.383 1 98.19 75 VAL B N 1
ATOM 1589 C CA . VAL B 1 75 ? -3.064 26.047 6.289 1 98.19 75 VAL B CA 1
ATOM 1590 C C . VAL B 1 75 ? -2.766 26.766 4.98 1 98.19 75 VAL B C 1
ATOM 1592 O O . VAL B 1 75 ? -2.889 27.984 4.898 1 98.19 75 VAL B O 1
ATOM 1595 N N . LEU B 1 76 ? -2.348 26.047 3.988 1 97.75 76 LEU B N 1
ATOM 1596 C CA . LEU B 1 76 ? -2.078 26.594 2.666 1 97.75 76 LEU B CA 1
ATOM 1597 C C . LEU B 1 76 ? -3.252 26.344 1.724 1 97.75 76 LEU B C 1
ATOM 1599 O O . LEU B 1 76 ? -3.633 27.234 0.954 1 97.75 76 LEU B O 1
ATOM 1603 N N . ARG B 1 77 ? -3.803 25.25 1.68 1 98.06 77 ARG B N 1
ATOM 1604 C CA . ARG B 1 77 ? -4.926 24.812 0.856 1 98.06 77 ARG B CA 1
ATOM 1605 C C . ARG B 1 77 ? -5.758 23.75 1.575 1 98.06 77 ARG B C 1
ATOM 1607 O O . ARG B 1 77 ? -5.215 22.766 2.059 1 98.06 77 ARG B O 1
ATOM 1614 N N . ASP B 1 78 ? -7.09 23.969 1.609 1 98.62 78 ASP B N 1
ATOM 1615 C CA . ASP B 1 78 ? -7.965 23.031 2.297 1 98.62 78 ASP B CA 1
ATOM 1616 C C . ASP B 1 78 ? -9.016 22.453 1.344 1 98.62 78 ASP B C 1
ATOM 1618 O O . ASP B 1 78 ? -9.977 23.141 0.991 1 98.62 78 ASP B O 1
ATOM 1622 N N . ASN B 1 79 ? -8.859 21.281 0.926 1 98.62 79 ASN B N 1
ATOM 1623 C CA . ASN B 1 79 ? -9.812 20.516 0.131 1 98.62 79 ASN B CA 1
ATOM 1624 C C . ASN B 1 79 ? -10.078 19.141 0.75 1 98.62 79 ASN B C 1
ATOM 1626 O O . ASN B 1 79 ? -10.398 18.188 0.039 1 98.62 79 ASN B O 1
ATOM 1630 N N . LEU B 1 80 ? -9.969 19.047 2.08 1 98.69 80 LEU B N 1
ATOM 1631 C CA . LEU B 1 80 ? -10.023 17.766 2.76 1 98.69 80 LEU B CA 1
ATOM 1632 C C . LEU B 1 80 ? -11.383 17.094 2.572 1 98.69 80 LEU B C 1
ATOM 1634 O O . LEU B 1 80 ? -11.469 15.883 2.396 1 98.69 80 LEU B O 1
ATOM 1638 N N . HIS B 1 81 ? -12.461 17.969 2.643 1 98.38 81 HIS B N 1
ATOM 1639 C CA . HIS B 1 81 ? -13.805 17.406 2.564 1 98.38 81 HIS B CA 1
ATOM 1640 C C . HIS B 1 81 ? -14.383 17.562 1.163 1 98.38 81 HIS B C 1
ATOM 1642 O O . HIS B 1 81 ? -15.578 17.344 0.953 1 98.38 81 HIS B O 1
ATOM 1648 N N . THR B 1 82 ? -13.523 17.984 0.212 1 98.12 82 THR B N 1
ATOM 1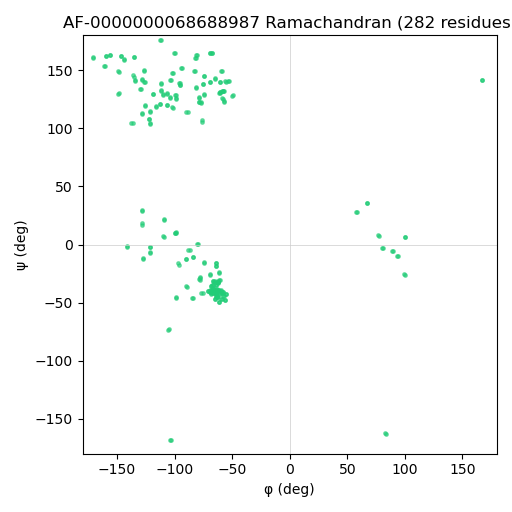649 C CA . THR B 1 82 ? -13.953 18.094 -1.178 1 98.12 82 THR B CA 1
ATOM 1650 C C . THR B 1 82 ? -13.75 16.781 -1.918 1 98.12 82 THR B C 1
ATOM 1652 O O . THR B 1 82 ? -12.617 16.375 -2.18 1 98.12 82 THR B O 1
ATOM 1655 N N . GLU B 1 83 ? -14.867 16.172 -2.318 1 95.88 83 GLU B N 1
ATOM 1656 C CA . GLU B 1 83 ? -14.797 14.883 -3 1 95.88 83 GLU B CA 1
ATOM 1657 C C . GLU B 1 83 ? -13.945 14.969 -4.262 1 95.88 83 GLU B C 1
ATOM 1659 O O . GLU B 1 83 ? -14.094 15.898 -5.055 1 95.88 83 GLU B O 1
ATOM 1664 N N . GLY B 1 84 ? -13.07 14.102 -4.477 1 94.38 84 GLY B N 1
ATOM 1665 C CA . GLY B 1 84 ? -12.18 14.086 -5.629 1 94.38 84 GLY B CA 1
ATOM 1666 C C . GLY B 1 84 ? -10.797 14.633 -5.32 1 94.38 84 GLY B C 1
ATOM 1667 O O . GLY B 1 84 ? -9.836 14.312 -6.02 1 94.38 84 GLY B O 1
ATOM 1668 N N . ASP B 1 85 ? -10.648 15.516 -4.332 1 98.06 85 ASP B N 1
ATOM 1669 C CA . ASP B 1 85 ? -9.367 16.016 -3.852 1 98.06 85 ASP B CA 1
ATOM 1670 C C . ASP B 1 85 ? -8.992 15.391 -2.514 1 98.06 85 ASP B C 1
ATOM 1672 O O . ASP B 1 85 ? -8.242 14.406 -2.475 1 98.06 85 ASP B O 1
ATOM 1676 N N . ASN B 1 86 ? -9.625 15.75 -1.425 1 98.75 86 ASN B N 1
ATOM 1677 C CA . ASN B 1 86 ? -9.539 15.133 -0.109 1 98.75 86 ASN B CA 1
ATOM 1678 C C . ASN B 1 86 ? -8.156 15.32 0.513 1 98.75 86 ASN B C 1
ATOM 1680 O O . ASN B 1 86 ? -7.609 14.391 1.111 1 98.75 86 ASN B O 1
ATOM 1684 N N . THR B 1 87 ? -7.57 16.547 0.216 1 98.88 87 THR B N 1
ATOM 1685 C CA . THR B 1 87 ? -6.266 16.844 0.806 1 98.88 87 THR B CA 1
ATOM 1686 C C . THR B 1 87 ? -6.293 18.172 1.556 1 98.88 87 THR B C 1
ATOM 1688 O O . THR B 1 87 ? -7.113 19.047 1.26 1 98.88 87 THR B O 1
ATOM 1691 N N . LEU B 1 88 ? -5.535 18.281 2.539 1 98.88 88 LEU B N 1
ATOM 1692 C CA . LEU B 1 88 ? -5.188 19.469 3.303 1 98.88 88 LEU B CA 1
ATOM 1693 C C . LEU B 1 88 ? -3.684 19.719 3.281 1 98.88 88 LEU B C 1
ATOM 1695 O O . LEU B 1 88 ? -2.906 18.859 3.727 1 98.88 88 LEU B O 1
ATOM 1699 N N . ASP B 1 89 ? -3.285 20.859 2.637 1 98.75 89 ASP B N 1
ATOM 1700 C CA . ASP B 1 89 ? -1.875 21.234 2.57 1 98.75 89 ASP B CA 1
ATOM 1701 C C . ASP B 1 89 ? -1.535 22.281 3.623 1 98.75 89 ASP B C 1
ATOM 1703 O O . ASP B 1 89 ? -2.207 23.312 3.717 1 98.75 89 ASP B O 1
ATOM 1707 N N . VAL B 1 90 ? -0.494 22 4.383 1 98.56 90 VAL B N 1
ATOM 1708 C CA . VAL B 1 90 ? -0.116 22.922 5.457 1 98.56 90 VAL B CA 1
ATOM 1709 C C . VAL B 1 90 ? 1.396 23.141 5.441 1 98.56 90 VAL B C 1
ATOM 1711 O O . VAL B 1 90 ? 2.129 22.391 4.785 1 98.56 90 VAL B O 1
ATOM 1714 N N . LYS B 1 91 ? 1.81 24.188 6.062 1 98.12 91 LYS B N 1
ATOM 1715 C CA . LYS B 1 91 ? 3.223 24.484 6.285 1 98.12 91 LYS B CA 1
ATOM 1716 C C . LYS B 1 91 ? 3.553 24.484 7.777 1 98.12 91 LYS B C 1
ATOM 1718 O O . LYS B 1 91 ? 2.947 25.234 8.547 1 98.12 91 LYS B O 1
ATOM 1723 N N . MET B 1 92 ? 4.473 23.562 8.125 1 97.5 92 ME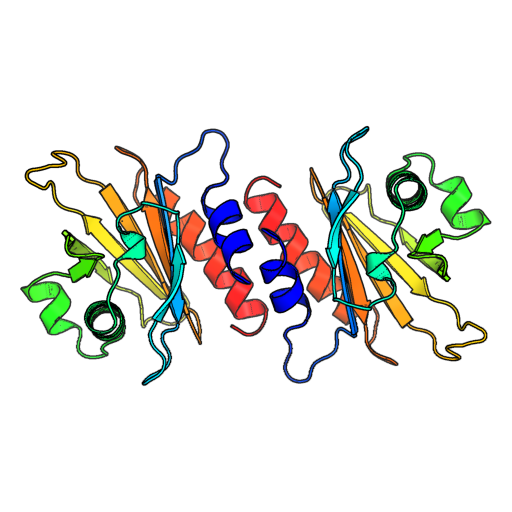T B N 1
ATOM 1724 C CA . MET B 1 92 ? 4.945 23.562 9.5 1 97.5 92 MET B CA 1
ATOM 1725 C C . MET B 1 92 ? 5.902 24.734 9.742 1 97.5 92 MET B C 1
ATOM 1727 O O . MET B 1 92 ? 6.879 24.906 9.008 1 97.5 92 MET B O 1
ATOM 1731 N N . ARG B 1 93 ? 5.629 25.438 10.75 1 93.06 93 ARG B N 1
ATOM 1732 C CA . ARG B 1 93 ? 6.426 26.625 11.062 1 93.06 93 ARG B CA 1
ATOM 1733 C C . ARG B 1 93 ? 7.688 26.25 11.828 1 93.06 93 ARG B C 1
ATOM 1735 O O . ARG B 1 93 ? 7.73 25.219 12.508 1 93.06 93 ARG B O 1
ATOM 1742 N N . PRO B 1 94 ? 8.758 27.109 11.57 1 92.88 94 PRO B N 1
ATOM 1743 C CA . PRO B 1 94 ? 9.953 26.906 12.383 1 92.88 94 PRO B CA 1
ATOM 1744 C C . PRO B 1 94 ? 9.664 26.906 13.883 1 92.88 94 PRO B C 1
ATOM 1746 O O . PRO B 1 94 ? 8.734 27.578 14.328 1 92.88 94 PRO B O 1
ATOM 1749 N N . THR B 1 95 ? 10.328 26.031 14.578 1 89.75 95 THR B N 1
ATOM 1750 C CA . THR B 1 95 ? 10.273 26 16.031 1 89.75 95 THR B CA 1
ATOM 1751 C C . THR B 1 95 ? 11.617 26.391 16.641 1 89.75 95 THR B C 1
ATOM 1753 O O . THR B 1 95 ? 12.578 26.641 15.914 1 89.75 95 THR B O 1
ATOM 1756 N N . ALA B 1 96 ? 11.656 26.484 17.969 1 89.38 96 ALA B N 1
ATOM 1757 C CA . ALA B 1 96 ? 12.898 26.812 18.656 1 89.38 96 ALA B CA 1
ATOM 1758 C C . ALA B 1 96 ? 13.961 25.734 18.406 1 89.38 96 ALA B C 1
ATOM 1760 O O . ALA B 1 96 ? 15.156 26.047 18.328 1 89.38 96 ALA B O 1
ATOM 1761 N N . THR B 1 97 ? 13.539 24.484 18.25 1 87.38 97 THR B N 1
ATOM 1762 C CA . THR B 1 97 ? 14.469 23.375 18.125 1 87.38 97 THR B CA 1
ATOM 1763 C C . THR B 1 97 ? 14.703 23.016 16.656 1 87.38 97 THR B C 1
ATOM 1765 O O . THR B 1 97 ? 15.656 22.312 16.328 1 87.38 97 THR B O 1
ATOM 1768 N N . ASP B 1 98 ? 13.844 23.5 15.805 1 89.06 98 ASP B N 1
ATOM 1769 C CA . ASP B 1 98 ? 13.977 23.297 14.367 1 89.06 98 ASP B CA 1
ATOM 1770 C C . ASP B 1 98 ? 13.656 24.578 13.602 1 89.06 98 ASP B C 1
ATOM 1772 O O . ASP B 1 98 ? 12.484 24.906 13.406 1 89.06 98 ASP B O 1
ATOM 1776 N N . PRO B 1 99 ? 14.633 25.25 13.117 1 91.62 99 PRO B N 1
ATOM 1777 C CA . PRO B 1 99 ? 14.422 26.547 12.484 1 91.62 99 PRO B CA 1
ATOM 1778 C C . PRO B 1 99 ? 13.906 26.422 11.047 1 91.62 99 PRO B C 1
ATOM 1780 O O . PRO B 1 99 ? 13.695 27.438 10.375 1 91.62 99 PRO B O 1
ATOM 1783 N N . LEU B 1 100 ? 13.711 25.234 10.555 1 93.56 100 LEU B N 1
ATOM 1784 C CA . LEU B 1 100 ? 13.273 25.016 9.18 1 93.56 100 LEU B CA 1
ATOM 1785 C C . LEU B 1 100 ? 11.758 24.891 9.102 1 93.56 100 LEU B C 1
ATOM 1787 O O . LEU B 1 100 ? 11.109 24.547 10.094 1 93.56 100 LEU B O 1
ATOM 1791 N N . SER B 1 101 ? 11.281 25.281 7.906 1 96.81 101 SER B N 1
ATOM 1792 C CA . SER B 1 101 ? 9.875 25.062 7.586 1 96.81 101 SER B CA 1
ATOM 1793 C C . SER B 1 101 ? 9.703 23.859 6.66 1 96.81 101 SER B C 1
ATOM 1795 O O . SER B 1 101 ? 10.57 23.578 5.836 1 96.81 101 SER B O 1
ATOM 1797 N N . TYR B 1 102 ? 8.562 23.172 6.836 1 98.06 102 TYR B N 1
ATOM 1798 C CA . TYR B 1 102 ? 8.344 21.969 6.047 1 98.06 102 TYR B CA 1
ATOM 1799 C C . TYR B 1 102 ? 6.93 21.953 5.465 1 98.06 102 TYR B C 1
ATOM 1801 O O . TYR B 1 102 ? 5.977 22.391 6.117 1 98.06 102 TYR B O 1
ATOM 1809 N N . SER B 1 103 ? 6.867 21.484 4.23 1 98.62 103 SER B N 1
ATOM 1810 C CA . SER B 1 103 ? 5.555 21.234 3.646 1 98.62 103 SER B CA 1
ATOM 1811 C C . SER B 1 103 ? 4.996 19.891 4.102 1 98.62 103 SER B C 1
ATOM 1813 O O . SER B 1 103 ? 5.73 18.906 4.172 1 98.62 103 SER B O 1
ATOM 1815 N N . ILE B 1 104 ? 3.672 19.891 4.48 1 98.81 104 ILE B N 1
ATOM 1816 C CA . ILE B 1 104 ? 2.969 18.672 4.883 1 98.81 104 ILE B CA 1
ATOM 1817 C C . ILE B 1 104 ? 1.65 18.562 4.121 1 98.81 104 ILE B C 1
ATOM 1819 O O . ILE B 1 104 ? 0.944 19.562 3.943 1 98.81 104 ILE B O 1
ATOM 1823 N N . THR B 1 105 ? 1.381 17.406 3.596 1 98.94 105 THR B N 1
ATOM 1824 C CA . THR B 1 105 ? 0.065 17.109 3.037 1 98.94 105 THR B CA 1
ATOM 1825 C C . THR B 1 105 ? -0.663 16.062 3.877 1 98.94 105 THR B C 1
ATOM 1827 O O . THR B 1 105 ? -0.064 15.078 4.301 1 98.94 105 THR B O 1
ATOM 1830 N N . ILE B 1 106 ? -1.931 16.297 4.215 1 98.94 106 ILE B N 1
ATOM 1831 C CA . ILE B 1 106 ? -2.85 15.344 4.828 1 98.94 106 ILE B CA 1
ATOM 1832 C C . ILE B 1 106 ? -3.881 14.883 3.799 1 98.94 106 ILE B C 1
ATOM 1834 O O . ILE B 1 106 ? -4.559 15.711 3.18 1 98.94 106 ILE B O 1
ATOM 1838 N N . ALA B 1 107 ?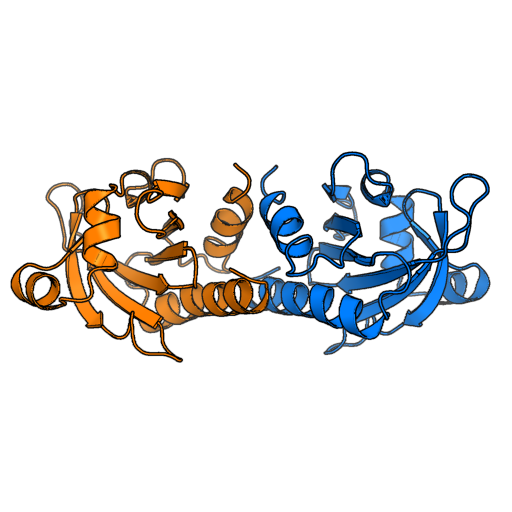 -3.945 13.633 3.529 1 98.94 107 ALA B N 1
ATOM 1839 C CA . ALA B 1 107 ? -4.926 13.062 2.613 1 98.94 107 ALA B CA 1
ATOM 1840 C C . ALA B 1 107 ? -5.93 12.188 3.363 1 98.94 107 ALA B C 1
ATOM 1842 O O . ALA B 1 107 ? -5.559 11.438 4.266 1 98.94 107 ALA B O 1
ATOM 1843 N N . LYS B 1 108 ? -7.137 12.312 2.984 1 98.81 108 LYS B N 1
ATOM 1844 C CA . LYS B 1 108 ? -8.234 11.664 3.703 1 98.81 108 LYS B CA 1
ATOM 1845 C C . LYS B 1 108 ? -8.836 10.531 2.877 1 98.81 108 LYS B C 1
ATOM 1847 O O . LYS B 1 108 ? -9.148 10.719 1.699 1 98.81 108 LYS B O 1
ATOM 1852 N N . THR B 1 109 ? -8.969 9.336 3.48 1 97.5 109 THR B N 1
ATOM 1853 C CA . THR B 1 109 ? -9.789 8.25 2.951 1 97.5 109 THR B CA 1
ATOM 1854 C C . THR B 1 109 ? -11.102 8.133 3.729 1 97.5 109 THR B C 1
ATOM 1856 O O . THR B 1 109 ? -11.477 9.047 4.457 1 97.5 109 THR B O 1
ATOM 1859 N N . GLY B 1 110 ? -11.82 7.07 3.527 1 95.62 110 GLY B N 1
ATOM 1860 C CA . GLY B 1 110 ? -13.039 6.863 4.285 1 95.62 110 GLY B CA 1
ATOM 1861 C C . GLY B 1 110 ? -12.789 6.57 5.754 1 95.62 110 GLY B C 1
ATOM 1862 O O . GLY B 1 110 ? -13.633 6.871 6.602 1 95.62 110 GLY B O 1
ATOM 1863 N N . GLN B 1 111 ? -11.539 6.004 6.051 1 95.06 111 GLN B N 1
ATOM 1864 C CA . GLN B 1 111 ? -11.328 5.504 7.406 1 95.06 111 GLN B CA 1
ATOM 1865 C C . GLN B 1 111 ? -10.062 6.09 8.016 1 95.06 111 GLN B C 1
ATOM 1867 O O . GLN B 1 111 ? -9.789 5.898 9.203 1 95.06 111 GLN B O 1
ATOM 1872 N N . THR B 1 112 ? -9.242 6.723 7.184 1 97.19 112 TH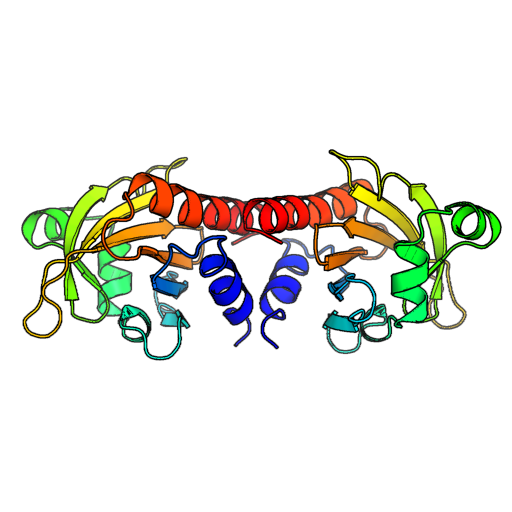R B N 1
ATOM 1873 C CA . THR B 1 112 ? -7.941 7.078 7.73 1 97.19 112 THR B CA 1
ATOM 1874 C C . THR B 1 112 ? -7.473 8.422 7.184 1 97.19 112 THR B C 1
ATOM 1876 O O . THR B 1 112 ? -8.031 8.93 6.207 1 97.19 112 THR B O 1
ATOM 1879 N N . LEU B 1 113 ? -6.555 9.086 7.852 1 98.81 113 LEU B N 1
ATOM 1880 C CA . LEU B 1 113 ? -5.758 10.219 7.402 1 98.81 113 LEU B CA 1
ATOM 1881 C C . LEU B 1 113 ? -4.316 9.797 7.133 1 98.81 113 LEU B C 1
ATOM 1883 O O . LEU B 1 113 ? -3.713 9.078 7.934 1 98.81 113 LEU B O 1
ATOM 1887 N N . ILE B 1 114 ? -3.803 10.141 5.992 1 98.88 114 ILE B N 1
ATOM 1888 C CA . ILE B 1 114 ? -2.404 9.977 5.621 1 98.88 114 ILE B CA 1
ATOM 1889 C C . ILE B 1 114 ? -1.669 11.305 5.75 1 98.88 114 ILE B C 1
ATOM 1891 O O . ILE B 1 114 ? -2.035 12.289 5.105 1 98.88 114 ILE B O 1
ATOM 1895 N N . ILE B 1 115 ? -0.711 11.375 6.594 1 98.94 115 ILE B N 1
ATOM 1896 C CA . ILE B 1 115 ? 0.045 12.602 6.828 1 98.94 115 ILE B CA 1
ATOM 1897 C C . ILE B 1 115 ? 1.479 12.422 6.336 1 98.94 115 ILE B C 1
ATOM 1899 O O . ILE B 1 115 ? 2.199 11.547 6.809 1 98.94 115 ILE B O 1
ATOM 1903 N N . VAL B 1 116 ? 1.897 13.258 5.402 1 98.88 116 VAL B N 1
ATOM 1904 C CA . VAL B 1 116 ? 3.215 13.141 4.785 1 98.88 116 VAL B CA 1
ATOM 1905 C C . VAL B 1 116 ? 3.963 14.461 4.914 1 98.88 116 VAL B C 1
ATOM 1907 O O . VAL B 1 116 ? 3.492 15.5 4.438 1 98.88 116 VAL B O 1
ATOM 1910 N N . LYS B 1 117 ? 5.094 14.422 5.586 1 98.88 117 LYS B N 1
ATOM 1911 C CA . LYS B 1 117 ? 5.973 15.578 5.754 1 98.88 117 LYS B CA 1
ATOM 1912 C C . LYS B 1 117 ? 7.191 15.477 4.844 1 98.88 117 LYS B C 1
ATOM 1914 O O . LYS B 1 117 ? 7.945 14.5 4.906 1 98.88 117 LYS B O 1
ATOM 1919 N N . GLY B 1 118 ? 7.422 16.516 4.051 1 98.69 118 GLY B N 1
ATOM 1920 C CA . GLY B 1 118 ? 8.562 16.547 3.15 1 98.69 118 GLY B CA 1
ATOM 1921 C C . GLY B 1 118 ? 9.852 16.953 3.834 1 98.69 118 GLY B C 1
ATOM 1922 O O . GLY B 1 118 ? 9.828 17.562 4.91 1 98.69 118 GLY B O 1
ATOM 1923 N N . MET B 1 119 ? 10.938 16.594 3.168 1 98.12 119 MET B N 1
ATOM 1924 C CA . MET B 1 119 ? 12.234 17.109 3.588 1 98.12 119 MET B CA 1
ATOM 1925 C C . MET B 1 119 ? 12.328 18.609 3.338 1 98.12 119 MET B C 1
ATOM 1927 O O . MET B 1 119 ? 11.5 19.172 2.615 1 98.12 119 MET B O 1
ATOM 1931 N N . LYS B 1 120 ? 13.328 19.125 3.988 1 96 120 LYS B N 1
ATOM 1932 C CA . LYS B 1 120 ? 13.562 20.547 3.793 1 96 120 LYS B CA 1
ATOM 1933 C C . LYS B 1 120 ? 13.594 20.906 2.309 1 96 120 LYS B C 1
ATOM 1935 O O . LYS B 1 120 ? 14.188 20.188 1.503 1 96 120 LYS B O 1
ATOM 1940 N N . ASP B 1 121 ? 12.812 21.922 1.83 1 95.81 121 ASP B N 1
ATOM 1941 C CA . ASP B 1 121 ? 12.828 22.562 0.518 1 95.81 121 ASP B CA 1
ATOM 1942 C C . ASP B 1 121 ? 12.141 21.688 -0.527 1 95.81 121 ASP B C 1
ATOM 1944 O O . ASP B 1 121 ? 12.25 21.953 -1.729 1 95.81 121 ASP B O 1
ATOM 1948 N N . ILE B 1 122 ? 11.5 20.594 -0.161 1 97.94 122 ILE B N 1
ATOM 1949 C CA . ILE B 1 122 ? 10.68 19.828 -1.1 1 97.94 122 ILE B CA 1
ATOM 1950 C C . ILE B 1 122 ? 9.344 20.547 -1.309 1 97.94 122 ILE B C 1
ATOM 1952 O O . ILE B 1 122 ? 8.656 20.891 -0.343 1 97.94 122 ILE B O 1
ATOM 1956 N N . PRO B 1 123 ? 9.031 20.906 -2.551 1 97.5 123 PRO B N 1
ATOM 1957 C CA . PRO B 1 123 ? 7.773 21.609 -2.814 1 97.5 123 PRO B CA 1
ATOM 1958 C C . PRO B 1 123 ? 6.547 20.812 -2.371 1 97.5 123 PRO B C 1
ATOM 1960 O O . PRO B 1 123 ? 6.523 19.594 -2.488 1 97.5 123 PRO B O 1
ATOM 1963 N N . GLY B 1 124 ? 5.516 21.516 -1.991 1 98 124 GLY B N 1
ATOM 1964 C CA . GLY B 1 124 ? 4.293 20.891 -1.506 1 98 124 GLY B CA 1
ATOM 1965 C C . GLY B 1 124 ? 3.611 20.031 -2.549 1 98 124 GLY B C 1
ATOM 1966 O O . GLY B 1 124 ? 2.959 19.031 -2.211 1 98 124 GLY B O 1
ATOM 1967 N N . GLY B 1 125 ? 3.775 20.469 -3.812 1 98 125 GLY B N 1
ATOM 1968 C CA . GLY B 1 125 ? 3.164 19.703 -4.887 1 98 125 GLY B CA 1
ATOM 1969 C C . GLY B 1 125 ? 3.658 18.266 -4.949 1 98 125 GLY B C 1
ATOM 1970 O O . GLY B 1 125 ? 2.875 17.344 -5.188 1 98 125 GLY B O 1
ATOM 1971 N N . LYS B 1 126 ? 4.961 18.047 -4.73 1 97.25 126 LYS B N 1
ATOM 1972 C CA . LYS B 1 126 ? 5.539 16.719 -4.73 1 97.25 126 LYS B CA 1
ATOM 1973 C C . LYS B 1 126 ? 5.027 15.891 -3.553 1 97.25 126 LYS B C 1
ATOM 1975 O O . LYS B 1 126 ? 4.738 14.703 -3.699 1 97.25 126 LYS B O 1
ATOM 1980 N N . ILE B 1 127 ? 4.863 16.516 -2.416 1 98.38 127 ILE B N 1
ATOM 1981 C CA . ILE B 1 127 ? 4.363 15.867 -1.211 1 98.38 127 ILE B CA 1
ATOM 1982 C C . ILE B 1 127 ? 2.898 15.484 -1.402 1 98.38 127 ILE B C 1
ATOM 1984 O O . ILE B 1 127 ? 2.482 14.383 -1.021 1 98.38 127 ILE B O 1
ATOM 1988 N N . ASN B 1 128 ? 2.197 16.422 -2 1 98.62 128 ASN B N 1
ATOM 1989 C CA . ASN B 1 128 ? 0.785 16.188 -2.275 1 98.62 128 ASN B CA 1
ATOM 1990 C C . ASN B 1 128 ? 0.582 14.961 -3.166 1 98.62 128 ASN B C 1
ATOM 1992 O O . ASN B 1 128 ? -0.304 14.141 -2.912 1 98.62 128 ASN B O 1
ATOM 1996 N N . ILE B 1 129 ? 1.419 14.797 -4.176 1 97.38 129 ILE B N 1
ATOM 1997 C CA . ILE B 1 129 ? 1.317 13.664 -5.09 1 97.38 129 ILE B CA 1
ATOM 1998 C C . ILE B 1 129 ? 1.552 12.359 -4.328 1 97.38 129 ILE B C 1
ATOM 2000 O O . ILE B 1 129 ? 0.78 11.406 -4.465 1 97.38 129 ILE B O 1
ATOM 2004 N N . LYS B 1 130 ? 2.561 12.312 -3.477 1 97.75 130 LYS B N 1
ATOM 2005 C CA . LYS B 1 130 ? 2.889 11.125 -2.691 1 97.75 130 LYS B CA 1
ATOM 2006 C C . LYS B 1 130 ? 1.719 10.711 -1.802 1 97.75 130 LYS B C 1
ATOM 2008 O O . LYS B 1 130 ? 1.315 9.547 -1.797 1 97.75 130 LYS B O 1
ATOM 2013 N N . ALA B 1 131 ? 1.092 11.641 -1.084 1 98.56 131 ALA B N 1
ATOM 2014 C CA . ALA B 1 131 ? -0.032 11.367 -0.191 1 98.56 131 ALA B CA 1
ATOM 2015 C C . ALA B 1 131 ? -1.266 10.938 -0.977 1 98.56 131 ALA B C 1
ATOM 2017 O O . ALA B 1 131 ? -1.961 9.992 -0.584 1 98.56 131 ALA B O 1
ATOM 2018 N N . SER B 1 132 ? -1.459 11.602 -2.109 1 98.25 132 SER B N 1
ATOM 2019 C CA . SER B 1 132 ? -2.633 11.336 -2.938 1 98.25 132 SER B CA 1
ATOM 2020 C C . SER B 1 132 ? -2.564 9.953 -3.57 1 98.25 132 SER B C 1
ATOM 2022 O O . SER B 1 132 ? -3.586 9.273 -3.711 1 98.25 132 SER B O 1
ATOM 2024 N N . ASP B 1 133 ? -1.378 9.586 -3.982 1 97 133 ASP B N 1
ATOM 2025 C CA . ASP B 1 133 ? -1.221 8.258 -4.566 1 97 133 ASP B CA 1
ATOM 2026 C C . ASP B 1 133 ? -1.668 7.172 -3.594 1 97 133 ASP B C 1
ATOM 2028 O O . ASP B 1 133 ? -2.42 6.27 -3.965 1 97 133 ASP B O 1
ATOM 2032 N N . MET B 1 134 ? -1.285 7.285 -2.365 1 98 134 MET B N 1
ATOM 2033 C CA . MET B 1 134 ? -1.679 6.289 -1.369 1 98 134 MET B CA 1
ATOM 2034 C C . MET B 1 134 ? -3.164 6.406 -1.043 1 98 134 MET B C 1
ATOM 2036 O O . MET B 1 134 ? -3.85 5.395 -0.884 1 98 134 MET B O 1
ATOM 2040 N N . MET B 1 135 ? -3.594 7.633 -0.955 1 98.06 135 MET B N 1
ATOM 2041 C CA . MET B 1 135 ? -5.012 7.855 -0.68 1 98.06 135 MET B CA 1
ATOM 2042 C C . MET B 1 135 ? -5.883 7.152 -1.714 1 98.06 135 MET B C 1
ATOM 2044 O O . MET B 1 135 ? -6.809 6.422 -1.357 1 98.06 135 MET B O 1
ATOM 2048 N N . GLN B 1 136 ? -5.531 7.336 -2.953 1 96.62 136 GLN B N 1
ATOM 2049 C CA . GLN B 1 136 ? -6.316 6.742 -4.035 1 96.62 136 GLN B CA 1
ATOM 2050 C C . GLN B 1 136 ? -6.266 5.219 -3.98 1 96.62 136 GLN B C 1
ATOM 2052 O O . GLN B 1 136 ? -7.289 4.555 -4.152 1 96.62 136 GLN B O 1
ATOM 2057 N N . TYR B 1 137 ? -5.141 4.754 -3.73 1 96.31 137 TYR B N 1
ATOM 2058 C CA . TYR B 1 137 ? -4.973 3.311 -3.609 1 96.31 137 TYR B CA 1
ATOM 2059 C C . TYR B 1 137 ? -5.809 2.756 -2.465 1 96.31 137 TYR B C 1
ATOM 2061 O O . TYR B 1 137 ? -6.535 1.773 -2.639 1 96.31 137 TYR B O 1
ATOM 2069 N N . LEU B 1 138 ? -5.754 3.33 -1.286 1 95.69 138 LEU B N 1
ATOM 2070 C CA . LEU B 1 138 ? -6.465 2.836 -0.111 1 95.69 138 LEU B CA 1
ATOM 2071 C C . LEU B 1 138 ? -7.973 2.955 -0.298 1 95.69 138 LEU B C 1
ATOM 2073 O O . LEU B 1 138 ? -8.719 2.047 0.068 1 95.69 138 LEU B O 1
ATOM 2077 N N . ARG B 1 139 ? -8.383 4.055 -0.917 1 94.62 139 ARG B N 1
ATOM 2078 C CA . ARG B 1 139 ? -9.805 4.23 -1.181 1 94.62 139 ARG B CA 1
ATOM 2079 C C . ARG B 1 139 ? -10.32 3.154 -2.129 1 94.62 139 ARG B C 1
ATOM 2081 O O . ARG B 1 139 ? -11.391 2.58 -1.903 1 94.62 139 ARG B O 1
ATOM 2088 N N . LYS B 1 140 ? -9.547 2.891 -3.186 1 92.06 140 LYS B N 1
ATOM 2089 C CA . LYS B 1 140 ? -9.93 1.878 -4.164 1 92.06 140 LYS B CA 1
ATOM 2090 C C . LYS B 1 140 ? -10.031 0.499 -3.52 1 92.06 140 LYS B C 1
ATOM 2092 O O . LYS B 1 140 ? -10.789 -0.357 -3.99 1 92.06 140 LYS B O 1
ATOM 2097 N N . ASN B 1 141 ? -9.328 0.32 -2.422 1 90.25 141 ASN B N 1
ATOM 2098 C CA . ASN B 1 141 ? -9.281 -0.989 -1.78 1 90.25 141 ASN B CA 1
ATOM 2099 C C . ASN B 1 141 ? -10.047 -0.997 -0.461 1 90.25 141 ASN B C 1
ATOM 2101 O O . ASN B 1 141 ? -9.688 -1.726 0.466 1 90.25 141 ASN B O 1
ATOM 2105 N N . GLY B 1 142 ? -10.977 -0.056 -0.279 1 87.19 142 GLY B N 1
ATOM 2106 C CA . GLY B 1 142 ? -12 -0.18 0.748 1 87.19 142 GLY B CA 1
ATOM 2107 C C . GLY B 1 142 ? -11.695 0.624 1.997 1 87.19 142 GLY B C 1
ATOM 2108 O O . GLY B 1 142 ? -12.32 0.424 3.041 1 87.19 142 GLY B O 1
ATOM 2109 N N . TYR B 1 143 ? -10.68 1.384 1.919 1 89.81 143 TYR B N 1
ATOM 2110 C CA . TYR B 1 143 ? -10.375 2.254 3.049 1 89.81 143 TYR B CA 1
ATOM 2111 C C . TYR B 1 143 ? -10.867 3.672 2.795 1 89.81 143 TYR B C 1
ATOM 2113 O O . TYR B 1 143 ? -10.789 4.176 1.671 1 89.81 143 TYR B O 1
#

Sequence (286 aa):
MAWDGYITNLMAGTPPFVQEAAICGSDAGKESVWAATPGGQLAGVTVAEIKAMMSLDRSPLFASGLHLGGNKCTVLRDNLHTEGDNTLDVKMRPTATDPLSYSITIAKTGQTLIIVKGMKDIPGGKINIKASDMMQYLRKNGYMAWDGYITNLMAGTPPFVQEAAICGSDAGKESVWAATPGGQLAGVTVAEIKAMMSLDRSPLFASGLHLGGNKCTVLRDNLHTEGDNTLDVKMRPTATDPLSYSITIAKTGQTLIIVKGMKDIPGGKINIKASDMMQYLRKNGY

Foldseek 3Di:
DVCAVVFVVLQDDVVGWFPKKWKWWQPPPRTDTPDIDPPDLQNQADPVQSCLLVPPPCVCCQVQNGDHSRFGWHWDDDCLVPPPQNKTWIKTDADPVGNAIWIWMWHDAPTMIMIIITDGPPDNVVRSVSRVVVRVVVNVVPD/DVCAVVFVVLQDDVVGWFPKKWKWWQPPPRTDTPDIDPPDLQNQADPVQSCLLVPPPCVCCQVQNGDHSRFGWHWDDDCLVPPPQNKTWIKTDADPVGRAIWIWMWHDAPTMIMIIITDGPPDNVVRSVSRVVVRVVVNVVPD

InterPro domains:
  IPR005454 Profilin1/2/3, vertebrate [PR01639] (2-18)
  IPR005454 Profilin1/2/3, vertebrate [PR01639] (55-69)
  IPR005454 Profilin1/2/3, vertebrate [PR01639] (72-85)
  IPR005454 Profilin1/2/3, vertebrate [PR01639] (117-130)
  IPR005455 Profilin, eukaryotic type [SM00392] (1-143)
  IPR005455 Profilin, eukaryotic type [cd00148] (3-143)
  IPR036140 Profilin superfamily [SSF55770] (1-143)
  IPR048278 Profilin [PF00235] (1-143)

Organism: Oncorhynchus mykiss (NCBI:txid8022)

pLDDT: mean 96.2, std 3.69, range [71.75, 98.94]

Solvent-accessible surface area (backbone atoms only — not comparable to full-atom values): 14831 Å² total; per-residue (Å²): 96,54,42,36,25,56,44,55,44,61,44,43,47,92,71,68,50,43,64,41,32,27,35,26,36,58,44,89,93,59,49,40,72,61,33,42,35,85,92,38,58,56,58,54,45,44,54,68,40,54,49,60,74,66,41,85,72,56,61,59,40,75,75,74,26,45,54,55,35,82,41,54,24,43,70,73,46,83,35,50,88,39,88,94,70,14,31,33,34,29,36,35,53,54,44,97,90,40,78,58,53,30,28,32,21,37,18,47,42,81,43,33,36,34,37,34,31,26,26,80,86,42,58,52,70,62,36,39,50,57,33,43,54,51,32,52,52,39,41,78,44,72,46,97,54,42,36,23,56,43,54,45,62,44,43,47,92,72,66,52,45,65,41,32,27,36,26,36,58,43,89,94,58,48,40,72,62,30,42,35,85,92,37,59,54,57,54,44,44,54,68,40,54,50,60,73,66,42,86,71,56,61,59,40,75,73,73,28,44,54,55,37,80,42,54,22,44,71,74,44,82,33,47,89,38,88,94,68,14,31,33,33,31,36,35,54,54,44,98,90,40,79,59,53,30,29,30,22,37,19,47,43,81,43,33,36,36,36,34,30,26,26,80,86,43,58,53,69,62,37,38,49,58,32,45,55,51,32,52,52,40,39,78,46,74,47

Radius of gyration: 20.95 Å; Cα contacts (8 Å, |Δi|>4): 645; chains: 2; bounding box: 38×66×41 Å

Nearest PDB structures (foldseek):
  8bji-assembly1_B  TM=9.541E-01  e=9.807E-16  Vibrio nigripulchritudo
  1pne-assembly1_A  TM=9.624E-01  e=2.378E-15  Bos taurus
  2v8f-assembly1_B  TM=9.523E-01  e=1.770E-15  Mus musculus
  8bjh-assembly1_B  TM=9.535E-01  e=2.676E-15  Vibrio nigripulchritudo
  1d1j-assembly1_B  TM=9.601E-01  e=9.811E-15  Homo sapiens